Protein AF-A0A943RXA1-F1 (afdb_monomer)

Secondary structure (DSSP, 8-state):
-B-TTT--B--TT-SB-TTT--B-HHHHHHHHHHHHHHHHHHHHHHHHHS-HHHHHHHHHHHHHHHHHHHHHHHHHHHHHHHHHHHHHHHHHHHHHHHHHHHHHHHHHT-HHHHHHHHHT--S--GGGHHHHHHHHHHHHHHHHHHHHHHHHHHHH-TT--HHHHHHHHHHHHHHHHHHHHHHHHHHHSS---S-HHHHHHHHHHHHHHHHHTT--HHHHHHHHTT-S--SS-GGGHHHHHHHHHHH-

Solvent-accessible surface area (backbone atoms only — not comparable to full-atom values): 13562 Å² total; per-residue (Å²): 80,64,38,92,86,79,64,53,75,46,68,72,88,43,69,37,40,89,87,77,63,49,70,29,69,63,51,56,48,48,54,49,49,51,54,53,48,51,52,49,49,50,52,47,46,48,68,72,68,46,55,70,64,57,58,50,49,51,53,51,50,51,53,50,50,51,51,50,53,52,50,48,53,52,50,52,53,49,50,52,52,51,51,54,52,50,52,50,52,52,51,52,51,52,48,53,53,50,52,50,52,43,49,53,22,57,77,68,66,36,58,71,59,31,42,56,53,53,72,70,54,88,69,94,54,80,91,45,48,66,55,51,50,48,39,55,20,47,50,25,40,50,53,13,51,54,26,43,48,53,25,57,55,39,72,73,37,91,83,53,50,71,66,58,38,38,49,25,40,18,43,14,51,42,23,26,51,50,14,37,51,43,20,51,52,56,65,65,44,90,67,89,72,89,46,56,71,58,31,52,52,48,34,53,51,32,53,50,52,40,49,73,52,63,49,48,74,67,56,51,50,58,53,60,72,76,58,88,76,71,73,79,47,78,83,41,40,65,57,23,51,54,20,46,72,72,74,112

Mean predicted aligned error: 14.16 Å

Nearest PDB structures (foldseek):
  4yn0-assembly1_B  TM=4.146E-01  e=7.222E+00  Mus musculus
  3g6b-assembly1_B  TM=1.846E-01  e=8.402E+00  Thermotoga maritima

pLDDT: mean 86.59, std 11.8, range [52.47, 98.44]

Radius of gyration: 42.23 Å; Cα contacts (8 Å, |Δi|>4): 194; chains: 1; bounding box: 67×40×116 Å

Foldseek 3Di:
DADPPPRDDDDLPDQADPPPRHGNPVVVVVVVVVVVVVVVVVVVCCVPVVPVVVVVVVVVVVVVVVVVVVVVVVVVVVVVVVVVVVVVVVVVVVVVVLLVQLVVCLVVVVLVSLLVSVVVDPDDDVSCVLSVLLNQLVVLLVQLVVLVVQLVVLVVDPPRDPVNNLLSLLRSLLSLLSSLCSLVVSCPPPDDPVNNVSSVVSNVSSVVSCVVLVHDPVNSVVVPVVDPHDPSDPVSSVVSVVSVVVVD

Sequence (248 aa):
MQCPYCGYEYDDELTKCPFCATENTREAREQQRETIWSLQEEGKYIRNNLPKQLLKNANRTAAHMGRKILAGILFVLLLFGVIAVSIRTIKDLKRENNIQQLEEYLQAMELDALVSCMDEIEEYDPSYEKYYEVDSSYRYLTYAQESLGWYYESLDDPYSSEDTRTYYLATAIAYCVNAFQEADTALSDQLIQDNEAALEQILMQTQNLLTAISITEEEVQEILDLGEYYYIGEDVVPYAILARERIE

Structure (mmCIF, N/CA/C/O backbone):
data_AF-A0A943RXA1-F1
#
_entry.id   AF-A0A943RXA1-F1
#
loop_
_atom_site.group_PDB
_atom_site.id
_atom_site.type_symbol
_atom_site.label_atom_id
_atom_site.label_alt_id
_atom_site.label_comp_id
_atom_site.label_asym_id
_atom_site.label_entity_id
_atom_site.label_seq_id
_atom_site.pdbx_PDB_ins_code
_atom_site.Cartn_x
_atom_site.Cartn_y
_atom_site.Cartn_z
_atom_site.occupancy
_atom_site.B_iso_or_equiv
_atom_site.auth_seq_id
_atom_site.auth_comp_id
_atom_site.auth_asym_id
_atom_site.auth_atom_id
_atom_site.pdbx_PDB_model_num
ATOM 1 N N . MET A 1 1 ? -2.350 -18.026 89.975 1.00 73.00 1 MET A N 1
ATOM 2 C CA . MET A 1 1 ? -2.506 -18.851 88.756 1.00 73.00 1 MET A CA 1
ATOM 3 C C . MET A 1 1 ? -1.159 -19.344 88.272 1.00 73.00 1 MET A C 1
ATOM 5 O O . MET A 1 1 ? -0.155 -18.673 88.471 1.00 73.00 1 MET A O 1
ATOM 9 N N . GLN A 1 2 ? -1.130 -20.490 87.593 1.00 79.94 2 GLN A N 1
ATOM 10 C CA . GLN A 1 2 ? 0.089 -21.018 86.987 1.00 79.94 2 GLN A CA 1
ATOM 11 C C . GLN A 1 2 ? 0.176 -20.617 85.508 1.00 79.94 2 GLN A C 1
ATOM 13 O O . GLN A 1 2 ? -0.784 -20.793 84.757 1.00 79.94 2 GLN A O 1
ATOM 18 N N . CYS A 1 3 ? 1.314 -20.068 85.077 1.00 78.38 3 CYS A N 1
ATOM 19 C CA . CYS A 1 3 ? 1.536 -19.713 83.679 1.00 78.38 3 CYS A CA 1
ATOM 20 C C . CYS A 1 3 ? 1.498 -20.979 82.807 1.00 78.38 3 CYS A C 1
ATOM 22 O O . CYS A 1 3 ? 2.305 -21.880 83.037 1.00 78.38 3 CYS A O 1
ATOM 24 N N . PRO A 1 4 ? 0.651 -21.050 81.766 1.00 73.81 4 PRO A N 1
ATOM 25 C CA . PRO A 1 4 ? 0.548 -22.245 80.928 1.00 73.81 4 PRO A CA 1
ATOM 26 C C . PRO A 1 4 ? 1.791 -22.490 80.061 1.00 73.81 4 PRO A C 1
ATOM 28 O O . PRO A 1 4 ? 1.956 -23.586 79.539 1.00 73.81 4 PRO A O 1
ATOM 31 N N . TYR A 1 5 ? 2.662 -21.485 79.909 1.00 78.56 5 TYR A N 1
ATOM 32 C CA . TYR A 1 5 ? 3.865 -21.577 79.081 1.00 78.56 5 TYR A CA 1
ATOM 33 C C . TYR A 1 5 ? 5.143 -21.834 79.884 1.00 78.56 5 TYR A C 1
ATOM 35 O O . TYR A 1 5 ? 5.968 -22.632 79.451 1.00 78.56 5 TYR A O 1
ATOM 43 N N . CYS A 1 6 ? 5.327 -21.191 81.044 1.00 82.62 6 CYS A N 1
ATOM 44 C CA . CYS A 1 6 ? 6.539 -21.373 81.858 1.00 82.62 6 CYS A CA 1
ATOM 45 C C . CYS A 1 6 ? 6.313 -22.103 83.188 1.00 82.62 6 CYS A C 1
ATOM 47 O O . CYS A 1 6 ? 7.273 -22.350 83.912 1.00 82.62 6 CYS A O 1
ATOM 49 N N . GLY A 1 7 ? 5.067 -22.419 83.547 1.00 80.50 7 GLY A N 1
ATOM 50 C CA . GLY A 1 7 ? 4.736 -23.125 84.786 1.00 80.50 7 GLY A CA 1
ATOM 51 C C . GLY A 1 7 ? 4.926 -22.312 86.071 1.00 80.50 7 GLY A C 1
ATOM 52 O O . GLY A 1 7 ? 4.691 -22.852 87.148 1.00 80.50 7 GLY A O 1
ATOM 53 N N . TYR A 1 8 ? 5.333 -21.040 85.988 1.00 82.56 8 TYR A N 1
ATOM 54 C CA . TYR A 1 8 ? 5.514 -20.171 87.153 1.00 82.56 8 TYR A CA 1
ATOM 55 C C . TYR A 1 8 ? 4.164 -19.772 87.754 1.00 82.56 8 TYR A C 1
ATOM 57 O O . TYR A 1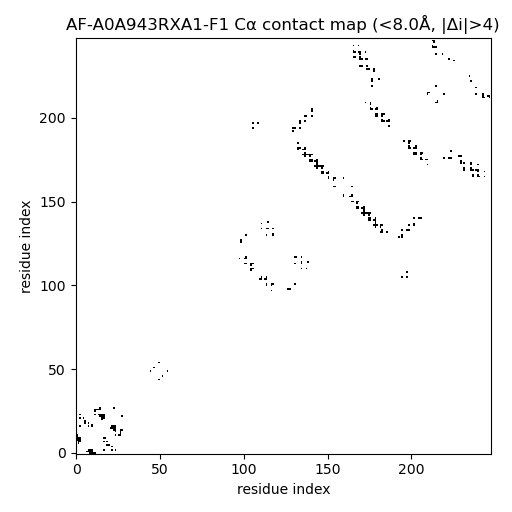 8 ? 3.248 -19.405 87.015 1.00 82.56 8 TYR A O 1
ATOM 65 N N . GLU A 1 9 ? 4.044 -19.823 89.077 1.00 82.06 9 GLU A N 1
ATOM 66 C CA . GLU A 1 9 ? 2.826 -19.456 89.796 1.00 82.06 9 GLU A CA 1
ATOM 67 C C . GLU A 1 9 ? 2.890 -17.983 90.216 1.00 82.06 9 GLU A C 1
ATOM 69 O O . GLU A 1 9 ? 3.842 -17.545 90.859 1.00 82.06 9 GLU A O 1
ATOM 74 N N . TYR A 1 10 ? 1.912 -17.191 89.790 1.00 77.56 10 TYR A N 1
ATOM 75 C CA . TYR A 1 10 ? 1.865 -15.747 90.015 1.00 77.56 10 TYR A CA 1
ATOM 76 C C . TYR A 1 10 ? 0.442 -15.283 90.320 1.00 77.56 10 TYR A C 1
ATOM 78 O O . TYR A 1 10 ? -0.512 -16.021 90.071 1.00 77.56 10 TYR A O 1
ATOM 86 N N . ASP A 1 11 ? 0.312 -14.085 90.891 1.00 75.75 11 ASP A N 1
ATOM 87 C CA . ASP A 1 11 ? -0.987 -13.514 91.251 1.00 75.75 11 ASP A CA 1
ATOM 88 C C . ASP A 1 11 ? -1.881 -13.335 90.016 1.00 75.75 11 ASP A C 1
ATOM 90 O O . ASP A 1 11 ? -1.416 -12.982 88.930 1.00 75.75 11 ASP A O 1
ATOM 94 N N . ASP A 1 12 ? -3.167 -13.598 90.197 1.00 68.88 12 ASP A N 1
ATOM 95 C CA . ASP A 1 12 ? -4.178 -13.541 89.155 1.00 68.88 12 ASP A CA 1
ATOM 96 C C . ASP A 1 12 ? -4.476 -12.102 88.701 1.00 68.88 12 ASP A C 1
ATOM 98 O O . ASP A 1 12 ? -5.003 -11.929 87.604 1.00 68.88 12 ASP A O 1
ATOM 102 N N . GLU A 1 13 ? -4.123 -11.100 89.516 1.00 68.44 13 GLU A N 1
ATOM 103 C CA . GLU A 1 13 ? -4.282 -9.660 89.239 1.00 68.44 13 GLU A CA 1
ATOM 104 C C . GLU A 1 13 ? -3.178 -9.075 88.331 1.00 68.44 13 GLU A C 1
ATOM 106 O O . GLU A 1 13 ? -3.208 -7.897 87.972 1.00 68.44 13 GLU A O 1
ATOM 111 N N . LEU A 1 14 ? -2.156 -9.865 87.981 1.00 70.25 14 LEU A N 1
ATOM 112 C CA . LEU A 1 14 ? -1.075 -9.419 87.104 1.00 70.25 14 LEU A CA 1
ATOM 113 C C . LEU A 1 14 ? -1.409 -9.701 85.633 1.00 70.25 14 LEU A C 1
ATOM 115 O O . LEU A 1 14 ? -1.469 -10.858 85.212 1.00 70.25 14 LEU A O 1
ATOM 119 N N . THR A 1 15 ? -1.467 -8.643 84.820 1.00 69.81 15 THR A N 1
ATOM 120 C CA . THR A 1 15 ? -1.754 -8.704 83.366 1.00 69.81 15 THR A CA 1
ATOM 121 C C . THR A 1 15 ? -0.765 -9.538 82.552 1.00 69.81 15 THR A C 1
ATOM 123 O O . THR A 1 15 ? -1.075 -9.985 81.444 1.00 69.81 15 THR A O 1
ATOM 126 N N . LYS A 1 16 ? 0.439 -9.781 83.077 1.00 77.25 16 LYS A N 1
ATOM 127 C CA . LYS A 1 16 ? 1.471 -10.617 82.452 1.00 77.25 16 LYS A CA 1
ATOM 128 C C . LYS A 1 16 ? 2.195 -11.439 83.506 1.00 77.25 16 LYS A C 1
ATOM 130 O O . LYS A 1 16 ? 2.439 -10.969 84.614 1.00 77.25 16 LYS A O 1
ATOM 135 N N . CYS A 1 17 ? 2.607 -12.647 83.133 1.00 80.12 17 CYS A N 1
ATOM 136 C CA . CYS A 1 17 ? 3.475 -13.463 83.968 1.00 80.12 17 CYS A CA 1
ATOM 137 C C . CYS A 1 17 ? 4.797 -12.711 84.218 1.00 80.12 17 CYS A C 1
ATOM 139 O O . CYS A 1 17 ? 5.497 -12.397 83.255 1.00 80.12 17 CYS A O 1
ATOM 141 N N . PRO A 1 18 ? 5.198 -12.463 85.472 1.00 78.69 18 PRO A N 1
ATOM 142 C CA . PRO A 1 18 ? 6.393 -11.673 85.776 1.00 78.69 18 PRO A CA 1
ATOM 143 C C . PRO A 1 18 ? 7.700 -12.369 85.366 1.00 78.69 18 PRO A C 1
ATOM 145 O O . PRO A 1 18 ? 8.726 -11.713 85.230 1.00 78.69 18 PRO A O 1
ATOM 148 N N . PHE A 1 19 ? 7.667 -13.688 85.151 1.00 79.44 19 PHE A N 1
ATOM 149 C CA . PHE A 1 19 ? 8.853 -14.474 84.816 1.00 79.44 19 PHE A CA 1
ATOM 150 C C . PHE A 1 19 ? 9.113 -14.576 83.307 1.00 79.44 19 PHE A C 1
ATOM 152 O O . PHE A 1 19 ? 10.250 -14.457 82.865 1.00 79.44 19 PHE A O 1
ATOM 159 N N . CYS A 1 20 ? 8.070 -14.792 82.500 1.00 84.25 20 CYS A N 1
ATOM 160 C CA . CYS A 1 20 ? 8.208 -14.973 81.046 1.00 84.25 20 CYS A CA 1
ATOM 161 C C . CYS A 1 20 ? 7.490 -13.899 80.216 1.00 84.25 20 CYS A C 1
ATOM 163 O O . CYS A 1 20 ? 7.400 -14.030 78.998 1.00 84.25 20 CYS A O 1
ATOM 165 N N . ALA A 1 21 ? 6.928 -12.878 80.870 1.00 80.31 21 ALA A N 1
ATOM 166 C CA . ALA A 1 21 ? 6.148 -11.785 80.283 1.00 80.31 21 ALA A CA 1
ATOM 167 C C . ALA A 1 21 ? 4.937 -12.213 79.431 1.00 80.31 21 ALA A C 1
ATOM 169 O O . ALA A 1 21 ? 4.328 -11.375 78.765 1.00 80.31 21 ALA A O 1
ATOM 170 N N . THR A 1 22 ? 4.563 -13.497 79.452 1.00 78.50 22 THR A N 1
ATOM 171 C CA . THR A 1 22 ? 3.425 -14.001 78.679 1.00 78.50 22 THR A CA 1
ATOM 172 C C . THR A 1 22 ? 2.122 -13.482 79.274 1.00 78.50 22 THR A C 1
ATOM 174 O O . THR A 1 22 ? 1.959 -13.452 80.495 1.00 78.50 22 THR A O 1
ATOM 177 N N . GLU A 1 23 ? 1.212 -13.045 78.406 1.00 75.06 23 GLU A N 1
ATOM 178 C CA . GLU A 1 23 ? -0.046 -12.407 78.786 1.00 75.06 23 GLU A CA 1
ATOM 179 C C . GLU A 1 23 ? -0.914 -13.317 79.659 1.00 75.06 23 GLU A C 1
ATOM 181 O O . GLU A 1 23 ? -1.062 -14.521 79.412 1.00 75.06 23 GLU A O 1
ATOM 186 N N . ASN A 1 24 ? -1.501 -12.728 80.698 1.00 73.81 24 ASN A N 1
ATOM 187 C CA . ASN A 1 24 ? -2.471 -13.398 81.539 1.00 73.81 24 ASN A CA 1
ATOM 188 C C . ASN A 1 24 ? -3.781 -13.572 80.759 1.00 73.81 24 ASN A C 1
ATOM 190 O O . ASN A 1 24 ? -4.652 -12.707 80.724 1.00 73.81 24 ASN A O 1
ATOM 194 N N . THR A 1 25 ? -3.920 -14.738 80.131 1.00 66.81 25 THR A N 1
ATOM 195 C CA . THR A 1 25 ? -5.090 -15.086 79.311 1.00 66.81 25 THR A CA 1
ATOM 196 C C . THR A 1 25 ? -6.420 -15.099 80.073 1.00 66.81 25 THR A C 1
ATOM 198 O O . THR A 1 25 ? -7.468 -15.099 79.426 1.00 66.81 25 THR A O 1
ATOM 201 N N . ARG A 1 26 ? -6.421 -15.122 81.416 1.00 67.06 26 ARG A N 1
ATOM 202 C CA . ARG A 1 26 ? -7.654 -15.065 82.212 1.00 67.06 26 ARG A CA 1
ATOM 203 C C . ARG A 1 26 ? -8.135 -13.626 82.371 1.00 67.06 26 ARG A C 1
ATOM 205 O O . ARG A 1 26 ? -9.278 -13.350 82.022 1.00 67.06 26 ARG A O 1
ATOM 212 N N . GLU A 1 27 ? -7.249 -12.723 82.779 1.00 67.06 27 GLU A N 1
ATOM 213 C CA . GLU A 1 27 ? -7.556 -11.294 82.916 1.00 67.06 27 GLU A CA 1
ATOM 214 C C . GLU A 1 27 ? -7.861 -10.649 81.553 1.00 67.06 27 GLU A C 1
ATOM 216 O O . GLU A 1 27 ? -8.849 -9.934 81.406 1.00 67.06 27 GLU A O 1
ATOM 221 N N . ALA A 1 28 ? -7.112 -11.005 80.501 1.00 63.75 28 ALA A N 1
ATOM 222 C CA . ALA A 1 28 ? -7.397 -10.547 79.138 1.00 63.75 28 ALA A CA 1
ATOM 223 C C . ALA A 1 28 ? -8.784 -11.008 78.637 1.00 63.75 28 ALA A C 1
ATOM 225 O O . ALA A 1 28 ? -9.472 -10.279 77.920 1.00 63.75 28 ALA A O 1
ATOM 226 N N . ARG A 1 29 ? -9.240 -12.205 79.040 1.00 68.88 29 ARG A N 1
ATOM 227 C CA . ARG A 1 29 ? -10.598 -12.695 78.737 1.00 68.88 29 ARG A CA 1
ATOM 228 C C . ARG A 1 29 ? -11.671 -11.992 79.559 1.00 68.88 29 ARG A C 1
ATOM 230 O O . ARG A 1 29 ? -12.777 -11.822 79.048 1.00 68.88 29 ARG A O 1
ATOM 237 N N . GLU A 1 30 ? -11.380 -11.609 80.797 1.00 73.19 30 GLU A N 1
ATOM 238 C CA . GLU A 1 30 ? -12.290 -10.808 81.621 1.00 73.19 30 GLU A CA 1
ATOM 239 C C . GLU A 1 30 ? -12.436 -9.397 81.049 1.00 73.19 30 GLU A C 1
ATOM 241 O O . GLU A 1 30 ? -13.561 -8.995 80.768 1.00 73.19 30 GLU A O 1
ATOM 246 N N . GLN A 1 31 ? -11.339 -8.722 80.696 1.00 72.00 31 GLN A N 1
ATOM 247 C CA . GLN A 1 31 ? -11.380 -7.413 80.032 1.00 72.00 31 GLN A CA 1
ATOM 248 C C . GLN A 1 31 ? -12.086 -7.461 78.669 1.00 72.00 31 GLN A C 1
ATOM 250 O O . GLN A 1 31 ? -12.888 -6.580 78.347 1.00 72.00 31 GLN A O 1
ATOM 255 N N . GLN A 1 32 ? -11.861 -8.506 77.864 1.00 72.62 32 GLN A N 1
ATOM 256 C CA . GLN A 1 32 ? -12.620 -8.708 76.624 1.00 72.62 32 GLN A CA 1
ATOM 257 C C . GLN A 1 32 ? -14.109 -8.916 76.896 1.00 72.62 32 GLN A C 1
ATOM 259 O O . GLN A 1 32 ? -14.947 -8.373 76.176 1.00 72.62 32 GLN A O 1
ATOM 264 N N . ARG A 1 33 ? -14.461 -9.691 77.928 1.00 75.25 33 ARG A N 1
ATOM 265 C CA . ARG A 1 33 ? -15.857 -9.945 78.284 1.00 75.25 33 ARG A CA 1
ATOM 266 C C . ARG A 1 33 ? -16.533 -8.675 78.785 1.00 75.25 33 ARG A C 1
ATOM 268 O O . ARG A 1 33 ? -17.647 -8.413 78.352 1.00 75.25 33 ARG A O 1
ATOM 275 N N . GLU A 1 34 ? -15.863 -7.876 79.607 1.00 78.94 34 GLU A N 1
ATOM 276 C CA . GLU A 1 34 ? -16.350 -6.574 80.072 1.00 78.94 34 GLU A CA 1
ATOM 277 C C . GLU A 1 34 ? -16.519 -5.583 78.921 1.00 78.94 34 GLU A C 1
ATOM 279 O O . GLU A 1 34 ? -17.551 -4.924 78.840 1.00 78.94 34 GLU A O 1
ATOM 284 N N . THR A 1 35 ? -15.576 -5.543 77.977 1.00 74.38 35 THR A N 1
ATOM 285 C CA . THR A 1 35 ? -15.668 -4.691 76.779 1.00 74.38 35 THR A CA 1
ATOM 286 C C . THR A 1 35 ? -16.824 -5.118 75.872 1.00 74.38 35 THR A C 1
ATOM 288 O O . THR A 1 35 ? -17.575 -4.291 75.363 1.00 74.38 35 THR A O 1
ATOM 291 N N . ILE A 1 36 ? -17.022 -6.423 75.669 1.00 76.50 36 ILE A N 1
ATOM 292 C CA . ILE A 1 36 ? -18.166 -6.931 74.901 1.00 76.50 36 ILE A CA 1
ATOM 293 C C . ILE A 1 36 ? -19.474 -6.621 75.632 1.00 76.50 36 ILE A C 1
ATOM 295 O O . ILE A 1 36 ? -20.463 -6.267 74.991 1.00 76.50 36 ILE A O 1
ATOM 299 N N . TRP A 1 37 ? -19.492 -6.740 76.959 1.00 79.69 37 TRP A N 1
ATOM 300 C CA . TRP A 1 37 ? -20.675 -6.467 77.762 1.00 79.69 37 TRP A CA 1
ATOM 301 C C . TRP A 1 37 ? -21.026 -4.978 77.752 1.00 79.69 37 TRP A C 1
ATOM 303 O O . TRP A 1 37 ? -22.186 -4.650 77.526 1.00 79.69 37 TRP A O 1
ATOM 313 N N . SER A 1 38 ? -20.045 -4.079 77.872 1.00 76.88 38 SER A N 1
ATOM 314 C CA . SER A 1 38 ? -20.256 -2.630 77.778 1.00 76.88 38 SER A CA 1
ATOM 315 C C . SER A 1 38 ? -20.747 -2.212 76.392 1.00 76.88 38 SER A C 1
ATOM 317 O O . SER A 1 38 ? -21.723 -1.474 76.298 1.00 76.88 38 SER A O 1
ATOM 319 N N . LEU A 1 39 ? -20.186 -2.768 75.314 1.00 75.81 39 LEU A N 1
ATOM 320 C CA . LEU A 1 39 ? -20.664 -2.531 73.946 1.00 75.81 39 LEU A CA 1
ATOM 321 C C . LEU A 1 39 ? -22.079 -3.083 73.715 1.00 75.81 39 LEU A C 1
ATOM 323 O O . LEU A 1 39 ? -22.880 -2.487 72.992 1.00 75.81 39 LEU A O 1
ATOM 327 N N . GLN A 1 40 ? -22.422 -4.221 74.324 1.00 76.88 40 GLN A N 1
ATOM 328 C CA . GLN A 1 40 ? -23.784 -4.758 74.284 1.00 76.88 40 GLN A CA 1
ATOM 329 C C . GLN A 1 40 ? -24.760 -3.899 75.089 1.00 76.88 40 GLN A C 1
ATOM 331 O O . GLN A 1 40 ? -25.903 -3.722 74.658 1.00 76.88 40 GLN A O 1
ATOM 336 N N . GLU A 1 41 ? -24.329 -3.362 76.225 1.00 75.62 41 GLU A N 1
ATOM 337 C CA . GLU A 1 41 ? -25.121 -2.484 77.082 1.00 75.62 41 GLU A CA 1
ATOM 338 C C . GLU A 1 41 ? -25.342 -1.121 76.409 1.00 75.62 41 GLU A C 1
ATOM 340 O O . GLU A 1 41 ? -26.476 -0.653 76.351 1.00 75.62 41 GLU A O 1
ATOM 345 N N . GL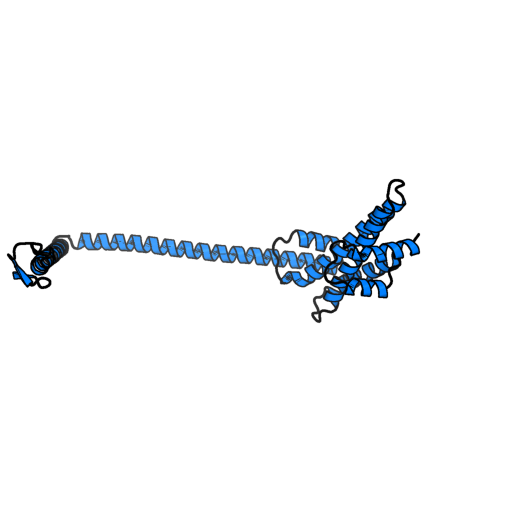U A 1 42 ? -24.317 -0.544 75.772 1.00 71.12 42 GLU A N 1
ATOM 346 C CA . GLU A 1 42 ? -24.432 0.637 74.907 1.00 71.12 42 GLU A CA 1
ATOM 347 C C . GLU A 1 42 ? -25.346 0.363 73.709 1.00 71.12 42 GLU A C 1
ATOM 349 O O . GLU A 1 42 ? -26.250 1.146 73.412 1.00 71.12 42 GLU A O 1
ATOM 354 N N . GLY A 1 43 ? -25.199 -0.793 73.057 1.00 70.19 43 GLY A N 1
ATOM 355 C CA . GLY A 1 43 ? -26.074 -1.220 71.968 1.00 70.19 43 GLY A CA 1
ATOM 356 C C . GLY A 1 43 ? -27.538 -1.370 72.399 1.00 70.19 43 GLY A C 1
ATOM 357 O O . GLY A 1 43 ? -28.447 -1.007 71.645 1.00 70.19 43 GLY A O 1
ATOM 358 N N . LYS A 1 44 ? -27.794 -1.864 73.618 1.00 72.12 44 LYS A N 1
ATOM 359 C CA . LYS A 1 44 ? -29.135 -1.943 74.224 1.00 72.12 44 LYS A CA 1
ATOM 360 C C . LYS A 1 44 ? -29.654 -0.568 74.629 1.00 72.12 44 LYS A C 1
ATOM 362 O O . LYS A 1 44 ? -30.818 -0.280 74.362 1.00 72.12 44 LYS A O 1
ATOM 367 N N . TYR A 1 45 ? -28.818 0.283 75.220 1.00 69.94 45 TYR A N 1
ATOM 368 C CA . TYR A 1 45 ? -29.159 1.654 75.592 1.00 69.94 45 TYR A CA 1
ATOM 369 C C . TYR A 1 45 ? -29.568 2.456 74.357 1.00 69.94 45 TYR A C 1
ATOM 371 O O . TYR A 1 45 ? -30.640 3.051 74.342 1.00 69.94 45 TYR A O 1
ATOM 379 N N . ILE A 1 46 ? -28.791 2.389 73.276 1.00 65.88 46 ILE A N 1
ATOM 380 C CA . ILE A 1 46 ? -29.127 3.017 71.995 1.00 65.88 46 ILE A CA 1
ATOM 381 C C . ILE A 1 46 ? -30.423 2.414 71.436 1.00 65.88 46 ILE A C 1
ATOM 383 O O . ILE A 1 46 ? -31.328 3.143 71.045 1.00 65.88 46 ILE A O 1
ATOM 387 N N . ARG A 1 47 ? -30.588 1.087 71.444 1.00 64.62 47 ARG A N 1
ATOM 388 C CA . ARG A 1 47 ? -31.808 0.437 70.928 1.00 64.62 47 ARG A CA 1
ATOM 389 C C . ARG A 1 47 ? -33.076 0.798 71.718 1.00 64.62 47 ARG A C 1
ATOM 391 O O . ARG A 1 47 ? -34.156 0.834 71.126 1.00 64.62 47 ARG A O 1
ATOM 398 N N . ASN A 1 48 ? -32.948 1.048 73.021 1.00 65.75 48 ASN A N 1
ATOM 399 C CA . ASN A 1 48 ? -34.068 1.294 73.930 1.00 65.75 48 ASN A CA 1
ATOM 400 C C . ASN A 1 48 ? -34.366 2.788 74.146 1.00 65.75 48 ASN A C 1
ATOM 402 O O . ASN A 1 48 ? -35.532 3.134 74.320 1.00 65.75 48 ASN A O 1
ATOM 406 N N . ASN A 1 49 ? -33.352 3.659 74.103 1.00 61.97 49 ASN A N 1
ATOM 407 C CA . ASN A 1 49 ? -33.471 5.088 74.420 1.00 61.97 49 ASN A CA 1
ATOM 408 C C . ASN A 1 49 ? -33.358 6.014 73.205 1.00 61.97 49 ASN A C 1
ATOM 410 O O . ASN A 1 49 ? -33.782 7.166 73.297 1.00 61.97 49 ASN A O 1
ATOM 414 N N . LEU A 1 50 ? -32.853 5.553 72.051 1.00 56.28 50 LEU A N 1
ATOM 415 C CA . LEU A 1 50 ? -33.026 6.321 70.819 1.00 56.28 50 LEU A CA 1
ATOM 416 C C . LEU A 1 50 ? -34.481 6.147 70.352 1.00 56.28 50 LEU A C 1
ATOM 418 O O . LEU A 1 50 ? -34.924 5.012 70.142 1.00 56.28 50 LEU A O 1
ATOM 422 N N . PRO A 1 51 ? -35.246 7.236 70.142 1.00 59.59 51 PRO A N 1
ATOM 423 C CA . PRO A 1 51 ? -36.596 7.132 69.621 1.00 59.59 51 PRO A CA 1
ATOM 424 C C . PRO A 1 51 ? -36.574 6.298 68.340 1.00 59.59 51 PRO A C 1
ATOM 426 O O . PRO A 1 51 ? -35.849 6.619 67.397 1.00 59.59 51 PRO A O 1
ATOM 429 N N . LYS A 1 52 ? -37.398 5.244 68.263 1.00 60.41 52 LYS A N 1
ATOM 430 C CA . LYS A 1 52 ? -37.525 4.401 67.055 1.00 60.41 52 LYS A CA 1
ATOM 431 C C . LYS A 1 52 ? -37.772 5.232 65.786 1.00 60.41 52 LYS A C 1
ATOM 433 O O . LYS A 1 52 ? -37.441 4.787 64.692 1.00 60.41 52 LYS A O 1
ATOM 438 N N . GLN A 1 53 ? -38.331 6.436 65.934 1.00 55.41 53 GLN A N 1
ATOM 439 C CA . GLN A 1 53 ? -38.494 7.435 64.877 1.00 55.41 53 GLN A CA 1
ATOM 440 C C . GLN A 1 53 ? -37.163 8.021 64.373 1.00 55.41 53 GLN A C 1
ATOM 442 O O . GLN A 1 53 ? -37.015 8.156 63.165 1.00 55.41 53 GLN A O 1
ATOM 447 N N . LEU A 1 54 ? -36.178 8.302 65.235 1.00 55.69 54 LEU A N 1
ATOM 448 C CA . LEU A 1 54 ? -34.846 8.770 64.823 1.00 55.69 54 LEU A CA 1
ATOM 449 C C . LEU A 1 54 ? -34.054 7.671 64.105 1.00 55.69 54 LEU A C 1
ATOM 451 O O . LEU A 1 54 ? -33.480 7.941 63.057 1.00 55.69 54 LEU A O 1
ATOM 455 N N . LEU A 1 55 ? -34.107 6.423 64.586 1.00 58.03 55 LEU A N 1
ATOM 456 C CA . LEU A 1 55 ? -33.515 5.269 63.889 1.00 58.03 55 LEU A CA 1
ATOM 457 C C . LEU A 1 55 ? -34.203 4.994 62.541 1.00 58.03 55 LEU A C 1
ATOM 459 O O . LEU A 1 55 ? -33.528 4.763 61.539 1.00 58.03 55 LEU A O 1
ATOM 463 N N . LYS A 1 56 ? -35.543 5.069 62.480 1.00 59.59 56 LYS A N 1
ATOM 464 C CA . LYS A 1 56 ? -36.290 4.970 61.213 1.00 59.59 56 LYS A CA 1
ATOM 465 C C . LYS A 1 56 ? -35.923 6.097 60.257 1.00 59.59 56 LYS A C 1
ATOM 467 O O . LYS A 1 56 ? -35.719 5.818 59.083 1.00 59.59 56 LYS A O 1
ATOM 472 N N . ASN A 1 57 ? -35.841 7.336 60.732 1.00 58.97 57 ASN A N 1
ATOM 473 C CA . ASN A 1 57 ? -35.523 8.489 59.896 1.00 58.97 57 ASN A CA 1
ATOM 474 C C . ASN A 1 57 ? -34.073 8.426 59.403 1.00 58.97 57 ASN A C 1
ATOM 476 O O . ASN A 1 57 ? -33.855 8.604 58.213 1.00 58.97 57 ASN A O 1
ATOM 480 N N . ALA A 1 58 ? -33.107 8.069 60.254 1.00 60.28 58 ALA A N 1
ATOM 481 C CA . ALA A 1 58 ? -31.709 7.878 59.868 1.00 60.28 58 ALA A CA 1
ATOM 482 C C . ALA A 1 58 ? -31.540 6.749 58.835 1.00 60.28 58 ALA A C 1
ATOM 484 O O . ALA A 1 58 ? -30.933 6.972 57.789 1.00 60.28 58 ALA A O 1
ATOM 485 N N . ASN A 1 59 ? -32.163 5.582 59.049 1.00 66.00 59 ASN A N 1
ATOM 486 C CA . ASN A 1 59 ? -32.145 4.484 58.072 1.00 66.00 59 ASN A CA 1
ATOM 487 C C . ASN A 1 59 ? -32.849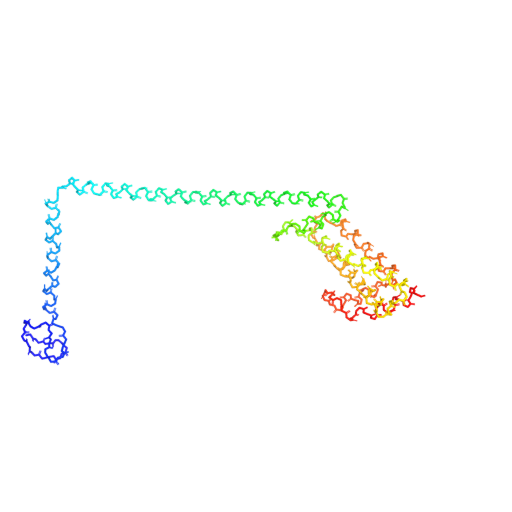 4.856 56.763 1.00 66.00 59 ASN A C 1
ATOM 489 O O . ASN A 1 59 ? -32.408 4.455 55.689 1.00 66.00 59 ASN A O 1
ATOM 493 N N . ARG A 1 60 ? -33.932 5.638 56.822 1.00 70.62 60 ARG A N 1
ATOM 494 C CA . ARG A 1 60 ? -34.660 6.090 55.630 1.00 70.62 60 ARG A CA 1
ATOM 495 C C . ARG A 1 60 ? -33.848 7.112 54.837 1.00 70.62 60 ARG A C 1
ATOM 497 O O . ARG A 1 60 ? -33.850 7.041 53.612 1.00 70.62 60 ARG A O 1
ATOM 504 N N . THR A 1 61 ? -33.119 7.999 55.512 1.00 72.31 61 THR A N 1
ATOM 505 C CA . THR A 1 61 ? -32.197 8.961 54.894 1.00 72.31 61 THR A CA 1
ATOM 506 C C . THR A 1 61 ? -30.982 8.257 54.291 1.00 72.31 61 THR A C 1
ATOM 508 O O . THR A 1 61 ? -30.662 8.510 53.131 1.00 72.31 61 THR A O 1
ATOM 511 N N . ALA A 1 62 ? -30.371 7.307 55.006 1.00 75.31 62 ALA A N 1
ATOM 512 C CA . ALA A 1 62 ? -29.272 6.485 54.496 1.00 75.31 62 ALA A CA 1
ATOM 513 C C . ALA A 1 62 ? -29.704 5.646 53.281 1.00 75.31 62 ALA A C 1
ATOM 515 O O . ALA A 1 62 ? -29.038 5.660 52.249 1.00 75.31 62 ALA A O 1
ATOM 516 N N . ALA A 1 63 ? -30.876 5.005 53.334 1.00 77.38 63 ALA A N 1
ATOM 517 C CA . ALA A 1 63 ? -31.447 4.287 52.194 1.00 77.38 63 ALA A CA 1
ATOM 518 C C . ALA A 1 63 ? -31.802 5.221 51.022 1.00 77.38 63 ALA A C 1
ATOM 520 O O . ALA A 1 63 ? -31.759 4.822 49.859 1.00 77.38 63 ALA A O 1
ATOM 521 N N . HIS A 1 64 ? -32.167 6.478 51.289 1.00 80.50 64 HIS A N 1
ATOM 522 C CA . HIS A 1 64 ? -32.411 7.468 50.242 1.00 80.50 64 HIS A CA 1
ATOM 523 C C . HIS A 1 64 ? -31.110 7.944 49.581 1.00 80.50 64 HIS A C 1
ATOM 525 O O . HIS A 1 64 ? -31.094 8.114 48.361 1.00 80.50 64 HIS A O 1
ATOM 531 N N . MET A 1 65 ? -30.032 8.132 50.347 1.00 83.12 65 MET A N 1
ATOM 532 C CA . MET A 1 65 ? -28.701 8.415 49.801 1.00 83.12 65 MET A CA 1
ATOM 533 C C . MET A 1 65 ? -28.168 7.224 49.006 1.00 83.12 65 MET A C 1
ATOM 535 O O . MET A 1 65 ? -27.748 7.410 47.871 1.00 83.12 65 MET A O 1
ATOM 539 N N . GLY A 1 66 ? -28.282 6.003 49.537 1.00 84.06 66 GLY A N 1
ATOM 540 C CA . GLY A 1 66 ? -27.878 4.780 48.840 1.00 84.06 66 GLY A CA 1
ATOM 541 C C . GLY A 1 66 ? -28.589 4.609 47.496 1.00 84.06 66 GLY A C 1
ATOM 542 O O . GLY A 1 66 ? -27.942 4.340 46.490 1.00 84.06 66 GLY A O 1
ATOM 543 N N . ARG A 1 67 ? -29.903 4.876 47.434 1.00 87.75 67 ARG A N 1
ATOM 544 C CA . ARG A 1 67 ? -30.655 4.886 46.165 1.00 87.75 67 ARG A CA 1
ATOM 545 C C . ARG A 1 67 ? -30.166 5.951 45.184 1.00 87.75 67 ARG A C 1
ATOM 547 O O . ARG A 1 67 ? -30.107 5.669 43.996 1.00 87.75 67 ARG A O 1
ATOM 554 N N . LYS A 1 68 ? -29.814 7.153 45.657 1.00 88.38 68 LYS A N 1
ATOM 555 C CA . LYS A 1 68 ? -29.264 8.219 44.801 1.00 88.38 68 LYS A CA 1
ATOM 556 C C . LYS A 1 68 ? -27.886 7.853 44.252 1.00 88.38 68 LYS A C 1
ATOM 558 O O . LYS A 1 68 ? -27.645 8.073 43.073 1.00 88.38 68 LYS A O 1
ATOM 563 N N . ILE A 1 69 ? -27.018 7.270 45.081 1.00 90.62 69 ILE A N 1
ATOM 564 C CA . ILE A 1 69 ? -25.691 6.798 44.663 1.00 90.62 69 ILE A CA 1
ATOM 565 C C . ILE A 1 69 ? -25.838 5.684 43.625 1.00 90.62 69 ILE A C 1
ATOM 567 O O . ILE A 1 69 ? -25.246 5.773 42.557 1.00 90.62 69 ILE A O 1
ATOM 571 N N . LEU A 1 70 ? -26.683 4.683 43.890 1.00 90.69 70 LEU A N 1
ATOM 572 C CA . LEU A 1 70 ? -26.932 3.590 42.950 1.00 90.69 70 LEU A CA 1
ATOM 573 C C . LEU A 1 70 ? -27.522 4.097 41.626 1.00 90.69 70 LEU A C 1
ATOM 575 O O . LEU A 1 70 ? -27.064 3.696 40.563 1.00 90.69 70 LEU A O 1
ATOM 579 N N . ALA A 1 71 ? -28.499 5.007 41.683 1.00 91.94 71 ALA A N 1
ATOM 580 C CA . ALA A 1 71 ? -29.065 5.631 40.490 1.00 91.94 71 ALA A CA 1
ATOM 581 C C . ALA A 1 71 ? -28.014 6.437 39.711 1.00 91.94 71 ALA A C 1
ATOM 583 O O . ALA A 1 71 ? -27.995 6.375 38.488 1.00 91.94 71 ALA A O 1
ATOM 584 N N . GLY A 1 72 ? -27.118 7.144 40.406 1.00 93.69 72 GLY A N 1
ATOM 585 C CA . GLY A 1 72 ? -25.993 7.850 39.793 1.00 93.69 72 GLY A CA 1
ATOM 586 C C . GLY A 1 72 ? -25.019 6.902 39.094 1.00 93.69 72 GLY A C 1
ATOM 587 O O . GLY A 1 72 ? -24.658 7.146 37.949 1.00 93.69 72 GLY A O 1
ATOM 588 N N . ILE A 1 73 ? -24.651 5.789 39.736 1.00 92.62 73 ILE A N 1
ATOM 589 C CA . ILE A 1 73 ? -23.789 4.758 39.135 1.00 92.62 73 ILE A CA 1
ATOM 590 C C . ILE A 1 73 ? -24.454 4.160 37.891 1.00 92.62 73 ILE A C 1
ATOM 592 O O . ILE A 1 73 ? -23.824 4.084 36.841 1.00 92.62 73 ILE A O 1
ATOM 596 N N . LEU A 1 74 ? -25.733 3.783 37.981 1.00 92.94 74 LEU A N 1
ATOM 597 C CA . LEU A 1 74 ? -26.486 3.254 36.841 1.00 92.94 74 LEU A CA 1
ATOM 598 C C . LEU A 1 74 ? -26.563 4.265 35.696 1.00 92.94 74 LEU A C 1
ATOM 600 O O . LEU A 1 74 ? -26.383 3.888 34.545 1.00 92.94 74 LEU A O 1
ATOM 604 N N . PHE A 1 75 ? -26.789 5.542 36.006 1.00 94.00 75 PHE A N 1
ATOM 605 C CA . PHE A 1 75 ? -26.823 6.606 35.009 1.00 94.00 75 PHE A CA 1
ATOM 606 C C . PHE A 1 75 ? -25.474 6.770 34.300 1.00 94.00 75 PHE A C 1
ATOM 608 O O . PHE A 1 75 ? -25.435 6.847 33.076 1.00 94.00 75 PHE A O 1
ATOM 615 N N . VAL A 1 76 ? -24.367 6.755 35.047 1.00 93.31 76 VAL A N 1
ATOM 616 C CA . VAL A 1 76 ? -23.014 6.824 34.478 1.00 93.31 76 VAL A CA 1
ATOM 617 C C . VAL A 1 76 ? -22.724 5.609 33.593 1.00 93.31 76 VAL A C 1
ATOM 619 O O . VAL A 1 76 ? -22.246 5.784 32.477 1.00 93.31 76 VAL A O 1
ATOM 622 N N . LEU A 1 77 ? -23.066 4.393 34.032 1.00 92.88 77 LEU A N 1
ATOM 623 C CA . LEU A 1 77 ? -22.918 3.182 33.212 1.00 92.88 77 LEU A CA 1
ATOM 624 C C . LEU A 1 77 ? -23.733 3.261 31.914 1.00 92.88 77 LEU A C 1
ATOM 626 O O . LEU A 1 77 ? -23.250 2.860 30.857 1.00 92.88 77 LEU A O 1
ATOM 630 N N . LEU A 1 78 ? -24.945 3.816 31.979 1.00 93.88 78 LEU A N 1
ATOM 631 C CA . LEU A 1 78 ? -25.803 4.019 30.813 1.00 93.88 78 LEU A CA 1
ATOM 632 C C . LEU A 1 78 ? -25.180 5.036 29.843 1.00 93.88 78 LEU A C 1
ATOM 634 O O . LEU A 1 78 ? -25.122 4.771 28.645 1.00 93.88 78 LEU A O 1
ATOM 638 N N . LEU A 1 79 ? -24.638 6.148 30.354 1.00 92.44 79 LEU A N 1
ATOM 639 C CA . LEU A 1 79 ? -23.903 7.125 29.543 1.00 92.44 79 LEU A CA 1
ATOM 640 C C . LEU A 1 79 ? -22.682 6.504 28.860 1.00 92.44 79 LEU A C 1
ATOM 642 O O . LEU A 1 79 ? -22.501 6.709 27.663 1.00 92.44 79 LEU A O 1
ATOM 646 N N . PHE A 1 80 ? -21.880 5.716 29.581 1.00 90.69 80 PHE A N 1
ATOM 647 C CA . PHE A 1 80 ? -20.748 4.999 28.986 1.00 90.69 80 PHE A CA 1
ATOM 648 C C . PHE A 1 80 ? -21.195 4.051 27.870 1.00 90.69 80 PHE A C 1
ATOM 650 O O . PHE A 1 80 ? -20.570 4.030 26.813 1.00 90.69 80 PHE A O 1
ATOM 657 N N . GLY A 1 81 ? -22.294 3.317 28.069 1.00 87.94 81 GLY A N 1
ATOM 658 C CA . GLY A 1 81 ? -22.867 2.451 27.038 1.00 87.94 81 GLY A CA 1
ATOM 659 C C . GLY A 1 81 ? -23.277 3.222 25.782 1.00 87.94 81 GLY A C 1
ATOM 660 O O . GLY A 1 81 ? -22.916 2.826 24.677 1.00 87.94 81 GLY A O 1
ATOM 661 N N . VAL A 1 82 ? -23.971 4.354 25.942 1.00 91.06 82 VAL A N 1
ATOM 662 C CA . VAL A 1 82 ? -24.374 5.213 24.815 1.00 91.06 82 VAL A CA 1
ATOM 663 C C . VAL A 1 82 ? -23.153 5.768 24.083 1.00 91.06 82 VAL A C 1
ATOM 665 O O . VAL A 1 82 ? -23.095 5.685 22.863 1.00 91.06 82 VAL A O 1
ATOM 668 N N . ILE A 1 83 ? -22.157 6.284 24.808 1.00 91.56 83 ILE A N 1
ATOM 669 C CA . ILE A 1 83 ? -20.930 6.828 24.208 1.00 91.56 83 ILE A CA 1
ATOM 670 C C . ILE A 1 83 ? -20.184 5.742 23.425 1.00 91.56 83 ILE A C 1
ATOM 672 O O . ILE A 1 83 ? -19.790 5.982 22.288 1.00 91.56 83 ILE A O 1
ATOM 676 N N . ALA A 1 84 ? -20.029 4.544 23.993 1.00 88.56 84 ALA A N 1
ATOM 677 C CA . ALA A 1 84 ? -19.348 3.437 23.327 1.00 88.56 84 ALA A CA 1
ATOM 678 C C . ALA A 1 84 ? -20.051 3.020 22.023 1.00 88.56 84 ALA A C 1
ATOM 680 O O . ALA A 1 84 ? -19.392 2.831 21.001 1.00 88.56 84 ALA A O 1
ATOM 681 N N . VAL A 1 85 ? -21.386 2.926 22.036 1.00 90.19 85 VAL A N 1
ATOM 682 C CA . VAL A 1 85 ? -22.181 2.620 20.834 1.00 90.19 85 VAL A CA 1
ATOM 683 C C . VAL A 1 85 ? -22.059 3.733 19.793 1.00 90.19 85 VAL A C 1
ATOM 685 O O . VAL A 1 85 ? -21.865 3.441 18.614 1.00 90.19 85 VAL A O 1
ATOM 688 N N . SER A 1 86 ? -22.113 4.999 20.210 1.00 89.50 86 SER A N 1
ATOM 689 C CA . SER A 1 86 ? -21.959 6.140 19.304 1.00 89.50 86 SER A CA 1
ATOM 690 C C . SER A 1 86 ? -20.580 6.172 18.648 1.00 89.50 86 SER A C 1
ATOM 692 O O . SER A 1 86 ? -20.498 6.352 17.439 1.00 89.50 86 SER A O 1
ATOM 694 N N . ILE A 1 87 ? -19.502 5.947 19.410 1.00 88.88 87 ILE A N 1
ATOM 695 C CA . ILE A 1 87 ? -18.136 5.881 18.865 1.00 88.88 87 ILE A CA 1
ATOM 696 C C . ILE A 1 87 ? -18.034 4.764 17.828 1.00 88.88 87 ILE A C 1
ATOM 698 O O . ILE A 1 87 ? -17.514 4.993 16.740 1.00 88.88 87 ILE A O 1
ATOM 702 N N . ARG A 1 88 ? -18.563 3.576 18.143 1.00 87.75 88 ARG A N 1
ATOM 703 C CA . ARG A 1 88 ? -18.566 2.446 17.211 1.00 87.75 88 ARG A CA 1
ATOM 704 C C . ARG A 1 88 ? -19.318 2.779 15.924 1.00 87.75 88 ARG A C 1
ATOM 706 O O . ARG A 1 88 ? -18.779 2.577 14.851 1.00 87.75 88 ARG A O 1
ATOM 713 N N . THR A 1 89 ? -20.504 3.372 16.045 1.00 90.81 89 THR A N 1
ATOM 714 C CA . THR A 1 89 ? -21.324 3.773 14.891 1.00 90.81 89 THR A CA 1
ATOM 715 C C . THR A 1 89 ? -20.603 4.800 14.018 1.00 90.81 89 THR A C 1
ATOM 717 O O . THR A 1 89 ? -20.624 4.691 12.801 1.00 90.81 89 THR A O 1
ATOM 720 N N . ILE A 1 90 ? -19.933 5.787 14.623 1.00 89.38 90 ILE A N 1
ATOM 721 C CA . ILE A 1 90 ? -19.152 6.788 13.881 1.00 89.38 90 ILE A CA 1
ATOM 722 C C . ILE A 1 90 ? -17.971 6.133 13.158 1.00 89.38 90 ILE A C 1
ATOM 724 O O . ILE A 1 90 ? -17.720 6.463 12.003 1.00 89.38 90 ILE A O 1
ATOM 728 N N . LYS A 1 91 ? -17.259 5.207 13.814 1.00 88.38 91 LYS A N 1
ATOM 729 C CA . LYS A 1 91 ? -16.163 4.457 13.186 1.00 88.38 91 LYS A CA 1
ATOM 730 C C . LYS A 1 91 ? -16.658 3.604 12.018 1.00 88.38 91 LYS A C 1
ATOM 732 O O . LYS A 1 91 ? -16.064 3.665 10.949 1.00 88.38 91 LYS A O 1
ATOM 737 N N . ASP A 1 92 ? -17.757 2.877 12.208 1.00 89.31 92 ASP A N 1
ATOM 738 C CA . ASP A 1 92 ? -18.364 2.050 11.164 1.00 89.31 92 ASP A CA 1
ATOM 739 C C . ASP A 1 92 ? -18.805 2.912 9.966 1.00 89.31 92 ASP A C 1
ATOM 741 O O . ASP A 1 92 ? -18.469 2.581 8.835 1.00 89.31 92 ASP A O 1
ATOM 745 N N . LEU A 1 93 ? -19.441 4.068 10.203 1.00 91.19 93 LEU A N 1
ATOM 746 C CA . LEU A 1 93 ? -19.826 5.011 9.141 1.00 91.19 93 LEU A CA 1
ATOM 747 C C . LEU A 1 93 ? -18.621 5.611 8.407 1.00 91.19 93 LEU A C 1
ATOM 749 O O . LEU A 1 93 ? -18.656 5.748 7.187 1.00 91.19 93 LEU A O 1
ATOM 753 N N . LYS A 1 94 ? -17.557 5.985 9.133 1.00 92.12 94 LYS A N 1
ATOM 754 C CA . LYS A 1 94 ? -16.322 6.485 8.510 1.00 92.12 94 LYS A CA 1
ATOM 755 C C . LYS A 1 94 ? -15.717 5.407 7.611 1.00 92.12 94 LYS A C 1
ATOM 757 O O . LYS A 1 94 ? -15.363 5.708 6.479 1.00 92.12 94 LYS A O 1
ATOM 762 N N . ARG A 1 95 ? -15.658 4.161 8.089 1.00 93.19 95 ARG A N 1
ATOM 763 C CA . ARG A 1 95 ? -15.164 3.025 7.306 1.00 93.19 95 ARG A CA 1
ATOM 764 C C . ARG A 1 95 ? -16.009 2.774 6.062 1.00 93.19 95 ARG A C 1
ATOM 766 O O . ARG A 1 95 ? -15.451 2.656 4.984 1.00 93.19 95 ARG A O 1
ATOM 773 N N . GLU A 1 96 ? -17.333 2.730 6.189 1.00 93.88 96 GLU A N 1
ATOM 774 C CA . GLU A 1 96 ? -18.234 2.548 5.042 1.00 93.88 96 GLU A CA 1
ATOM 775 C C . GLU A 1 96 ? -18.045 3.646 3.989 1.00 93.88 96 GLU A C 1
ATOM 777 O O . GLU A 1 96 ? -17.953 3.346 2.802 1.00 93.88 96 GLU A O 1
ATOM 782 N N . ASN A 1 97 ? -17.917 4.906 4.418 1.00 94.06 97 ASN A N 1
ATOM 783 C CA . ASN A 1 97 ? -17.647 6.018 3.511 1.00 94.06 97 ASN A CA 1
ATOM 784 C C . ASN A 1 97 ? -16.272 5.901 2.832 1.00 94.06 97 ASN A C 1
ATOM 786 O O . ASN A 1 97 ? -16.163 6.172 1.641 1.00 94.06 97 ASN A O 1
ATOM 790 N N . ASN A 1 98 ? -15.237 5.486 3.565 1.00 95.56 98 ASN A N 1
ATOM 791 C CA . ASN A 1 98 ? -13.907 5.265 2.996 1.00 95.56 98 ASN A CA 1
ATOM 792 C C . ASN A 1 98 ? -13.927 4.144 1.950 1.00 95.56 98 ASN A C 1
ATOM 794 O O . ASN A 1 98 ? -13.440 4.344 0.846 1.00 95.56 98 ASN A O 1
ATOM 798 N N . ILE A 1 99 ? -14.541 2.997 2.266 1.00 96.25 99 ILE A N 1
ATOM 799 C CA . ILE A 1 99 ? -14.691 1.878 1.321 1.00 96.25 99 ILE A CA 1
ATOM 800 C C . ILE A 1 99 ? -15.432 2.341 0.070 1.00 96.25 99 ILE A C 1
ATOM 802 O O . ILE A 1 99 ? -15.006 2.031 -1.035 1.00 96.25 99 ILE A O 1
ATOM 806 N N . GLN A 1 100 ? -16.516 3.105 0.227 1.00 96.69 100 GLN A N 1
ATOM 807 C CA . GLN A 1 100 ? -17.257 3.618 -0.919 1.00 96.69 100 GLN A CA 1
ATOM 808 C C . GLN A 1 100 ? -16.371 4.487 -1.825 1.00 96.69 100 GLN A C 1
ATOM 810 O O . GLN A 1 100 ? -16.389 4.299 -3.036 1.00 96.69 100 GLN A O 1
ATOM 815 N N . GLN A 1 101 ? -15.588 5.407 -1.257 1.00 97.31 101 GLN A N 1
ATOM 816 C CA . GLN A 1 101 ? -14.683 6.254 -2.041 1.00 97.31 101 GLN A CA 1
ATOM 817 C C . GLN A 1 101 ? -13.586 5.439 -2.732 1.00 97.31 101 GLN A C 1
ATOM 819 O O . GLN A 1 101 ? -13.344 5.626 -3.920 1.00 97.31 101 GLN A O 1
ATOM 824 N N . LEU A 1 102 ? -12.958 4.506 -2.014 1.00 97.94 102 LEU A N 1
ATOM 825 C CA . LEU A 1 102 ? -11.931 3.624 -2.571 1.00 97.94 102 LEU A CA 1
ATOM 826 C C . LEU A 1 102 ? -12.479 2.761 -3.712 1.00 97.94 102 LEU A C 1
ATOM 828 O O . LEU A 1 102 ? -11.811 2.586 -4.725 1.00 97.94 102 LEU A O 1
ATOM 832 N N . GLU A 1 103 ? -13.707 2.266 -3.577 1.00 97.88 103 GLU A N 1
ATOM 833 C CA . GLU A 1 103 ? -14.389 1.506 -4.621 1.00 97.88 103 GLU A CA 1
ATOM 834 C C . GLU A 1 103 ? -14.697 2.369 -5.852 1.00 97.88 103 GLU A C 1
ATOM 836 O O . GLU A 1 103 ? -14.486 1.925 -6.978 1.00 97.88 103 GLU A O 1
ATOM 841 N N . GLU A 1 104 ? -15.151 3.610 -5.655 1.00 97.88 104 GLU A N 1
ATOM 842 C CA . GLU A 1 104 ? -15.378 4.565 -6.745 1.00 97.88 104 GLU A CA 1
ATOM 843 C C . GLU A 1 104 ? -14.075 4.854 -7.511 1.00 97.88 104 GLU A C 1
ATOM 845 O O . GLU A 1 104 ? -14.070 4.788 -8.742 1.00 97.88 104 GLU A O 1
ATOM 850 N N . TYR A 1 105 ? -12.959 5.087 -6.808 1.00 98.44 105 TYR A N 1
ATOM 851 C CA . TYR A 1 105 ? -11.652 5.296 -7.440 1.00 98.44 105 TYR A CA 1
ATOM 852 C C . TYR A 1 105 ? -11.130 4.044 -8.146 1.00 98.44 105 TYR A C 1
ATOM 854 O O . TYR A 1 105 ? -10.632 4.144 -9.268 1.00 98.44 105 TYR A O 1
ATOM 862 N N . LEU A 1 106 ? -11.280 2.865 -7.537 1.00 97.81 106 LEU A N 1
ATOM 863 C CA . LEU A 1 106 ? -10.860 1.597 -8.132 1.00 97.81 106 LEU A CA 1
ATOM 864 C C . LEU A 1 106 ? -11.629 1.311 -9.430 1.00 97.81 106 LEU A C 1
ATOM 866 O O . LEU A 1 106 ? -11.023 1.025 -10.458 1.00 97.81 106 LEU A O 1
ATOM 870 N N . GLN A 1 107 ? -12.956 1.464 -9.419 1.00 96.75 107 GLN A N 1
ATOM 871 C CA . GLN A 1 107 ? -13.799 1.254 -10.602 1.00 96.75 107 GLN A CA 1
ATOM 872 C C . GLN A 1 107 ? -13.536 2.281 -11.708 1.00 96.75 107 GLN A C 1
ATOM 874 O O . GLN A 1 107 ? -13.649 1.959 -12.893 1.00 96.75 107 GLN A O 1
ATOM 879 N N . ALA A 1 108 ? -13.189 3.515 -11.336 1.00 97.50 108 ALA A N 1
ATOM 880 C CA . ALA A 1 108 ? -12.791 4.559 -12.274 1.00 97.50 108 ALA A CA 1
ATOM 881 C C . ALA A 1 108 ? -11.331 4.427 -12.752 1.00 97.50 108 ALA A C 1
ATOM 883 O O . ALA A 1 108 ? -10.934 5.157 -13.660 1.00 97.50 108 ALA A O 1
ATOM 884 N N . MET A 1 109 ? -10.551 3.496 -12.183 1.00 97.12 109 MET A N 1
ATOM 885 C CA . MET A 1 109 ? -9.104 3.349 -12.393 1.00 97.12 109 MET A CA 1
ATOM 886 C C . MET A 1 109 ? -8.321 4.636 -12.065 1.00 97.12 109 MET A C 1
ATOM 888 O O . MET A 1 109 ? -7.288 4.932 -12.665 1.00 97.12 109 MET A O 1
ATOM 892 N N . GLU A 1 110 ? -8.807 5.414 -11.094 1.00 98.12 110 GLU A N 1
ATOM 893 C CA . GLU A 1 110 ? -8.166 6.628 -10.578 1.00 98.12 110 GLU A CA 1
ATOM 894 C C . GLU A 1 110 ? -7.188 6.272 -9.444 1.00 98.12 110 GLU A C 1
ATOM 896 O O . GLU A 1 110 ? -7.403 6.593 -8.274 1.00 98.12 110 GLU A O 1
ATOM 901 N N . LEU A 1 111 ? -6.103 5.570 -9.787 1.00 97.75 111 LEU A N 1
ATOM 902 C CA . LEU A 1 111 ? -5.181 4.981 -8.805 1.00 97.75 111 LEU A CA 1
ATOM 903 C C . LEU A 1 111 ? -4.456 6.026 -7.939 1.00 97.75 111 LEU A C 1
ATOM 905 O O . LEU A 1 111 ? -4.297 5.810 -6.742 1.00 97.75 111 LEU A O 1
ATOM 909 N N . ASP A 1 112 ? -4.105 7.195 -8.485 1.00 97.81 112 ASP A N 1
ATOM 910 C CA . ASP A 1 112 ? -3.522 8.294 -7.694 1.00 97.81 112 ASP A CA 1
ATOM 911 C C . ASP A 1 112 ? -4.475 8.786 -6.590 1.00 97.81 112 ASP A C 1
ATOM 913 O O . ASP A 1 112 ? -4.053 9.099 -5.472 1.00 97.81 112 ASP A O 1
ATOM 917 N N . ALA A 1 113 ? -5.775 8.853 -6.897 1.00 98.25 113 ALA A N 1
ATOM 918 C CA . ALA A 1 113 ? -6.801 9.263 -5.945 1.00 98.25 113 ALA A CA 1
ATOM 919 C C . ALA A 1 113 ? -7.055 8.171 -4.897 1.00 98.25 113 ALA A C 1
ATOM 921 O O . ALA A 1 113 ? -7.218 8.489 -3.718 1.00 98.25 113 ALA A O 1
ATOM 922 N N . LEU A 1 114 ? -7.009 6.896 -5.303 1.00 98.19 114 LEU A N 1
ATOM 923 C CA . LEU A 1 114 ? -7.066 5.748 -4.397 1.00 98.19 114 LEU A CA 1
ATOM 924 C C . LEU A 1 114 ? -5.918 5.794 -3.383 1.00 98.19 114 LEU A C 1
ATOM 926 O O . LEU A 1 114 ? -6.175 5.772 -2.183 1.00 98.19 114 LEU A O 1
ATOM 930 N N . VAL A 1 115 ? -4.675 5.930 -3.849 1.00 97.25 115 VAL A N 1
ATOM 931 C CA . VAL A 1 115 ? -3.480 6.027 -2.993 1.00 97.25 115 VAL A CA 1
ATOM 932 C C . VAL A 1 115 ? -3.568 7.222 -2.044 1.00 97.25 115 VAL A C 1
ATOM 934 O O . VAL A 1 115 ? -3.346 7.082 -0.842 1.00 97.25 115 VAL A O 1
ATOM 937 N N . SER A 1 116 ? -3.984 8.384 -2.554 1.00 97.44 116 SER A N 1
ATOM 938 C CA . SER A 1 116 ? -4.185 9.580 -1.726 1.00 97.44 116 SER A CA 1
ATOM 939 C C . SER A 1 116 ? -5.255 9.365 -0.649 1.00 97.44 116 SER A C 1
ATOM 941 O O . SER A 1 116 ? -5.101 9.822 0.479 1.00 97.44 116 SER A O 1
ATOM 943 N N . CYS A 1 117 ? -6.337 8.650 -0.972 1.00 96.38 117 CYS A N 1
ATOM 944 C CA . CYS A 1 117 ? -7.375 8.294 -0.008 1.00 96.38 117 CYS A CA 1
ATOM 945 C C . CYS A 1 117 ? -6.839 7.328 1.058 1.00 96.38 117 CYS A C 1
ATOM 947 O O . CYS A 1 117 ? -7.114 7.521 2.241 1.00 96.38 117 CYS A O 1
ATOM 949 N N . MET A 1 118 ? -6.033 6.337 0.664 1.00 96.75 118 MET A N 1
ATOM 950 C CA . MET A 1 118 ? -5.388 5.394 1.584 1.00 96.75 118 MET A CA 1
ATOM 951 C C . MET A 1 118 ? -4.444 6.098 2.573 1.00 96.75 118 MET A C 1
ATOM 953 O O . MET A 1 118 ? -4.450 5.748 3.752 1.00 96.75 118 MET A O 1
ATOM 957 N N . ASP A 1 119 ? -3.718 7.140 2.148 1.00 95.44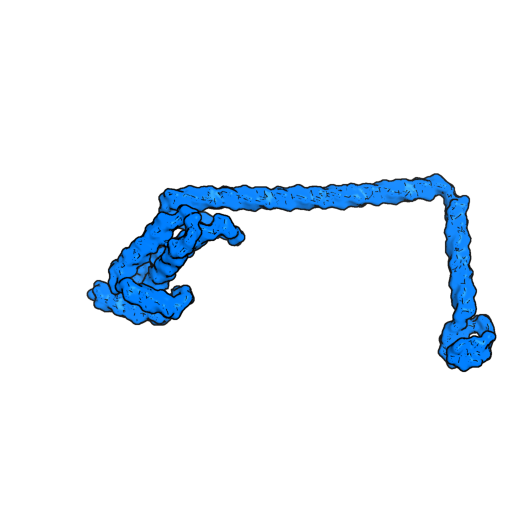 119 ASP A N 1
ATOM 958 C CA . ASP A 1 119 ? -2.865 7.961 3.030 1.00 95.44 119 ASP A CA 1
ATOM 959 C C . ASP A 1 119 ? -3.649 8.691 4.139 1.00 95.44 119 ASP A C 1
ATOM 961 O O . ASP A 1 119 ? -3.116 8.959 5.219 1.00 95.44 119 ASP A O 1
ATOM 965 N N . GLU A 1 120 ? -4.925 9.009 3.906 1.00 94.88 120 GLU A N 1
ATOM 966 C CA . GLU A 1 120 ? -5.795 9.651 4.900 1.00 94.88 120 GLU A CA 1
ATOM 967 C C . GLU A 1 120 ? -6.379 8.655 5.926 1.00 94.88 120 GLU A C 1
ATOM 969 O O . GLU A 1 120 ? -6.958 9.053 6.949 1.00 94.88 120 GLU A O 1
ATOM 974 N N . ILE A 1 121 ? -6.243 7.348 5.682 1.00 93.50 121 ILE A N 1
ATOM 975 C CA . ILE A 1 121 ? -6.747 6.289 6.559 1.00 93.50 121 ILE A CA 1
ATOM 976 C C . ILE A 1 121 ? -5.698 5.960 7.629 1.00 93.50 121 ILE A C 1
ATOM 978 O O . ILE A 1 121 ? -4.760 5.203 7.423 1.00 93.50 121 ILE A O 1
ATOM 982 N N . GLU A 1 122 ? -5.898 6.503 8.830 1.00 82.88 122 GLU A N 1
ATOM 983 C CA . GLU A 1 122 ? -4.960 6.341 9.956 1.00 82.88 122 GLU A CA 1
ATOM 984 C C . GLU A 1 122 ? -4.955 4.942 10.608 1.00 82.88 122 GLU A C 1
ATOM 986 O O . GLU A 1 122 ? -3.998 4.581 11.294 1.00 82.88 122 GLU A O 1
ATOM 991 N N . GLU A 1 123 ? -6.041 4.171 10.477 1.00 85.56 123 GLU A N 1
ATOM 992 C CA . GLU A 1 123 ? -6.214 2.879 11.156 1.00 85.56 123 GLU A CA 1
ATOM 993 C C . GLU A 1 123 ? -6.283 1.742 10.129 1.00 85.56 123 GLU A C 1
ATOM 995 O O . GLU A 1 123 ? -7.149 1.756 9.255 1.00 85.56 123 GLU A O 1
ATOM 1000 N N . TYR A 1 124 ? -5.423 0.729 10.290 1.00 84.25 124 TYR A N 1
ATOM 1001 C CA . TYR A 1 124 ? -5.542 -0.527 9.547 1.00 84.25 124 TYR A CA 1
ATOM 1002 C C . TYR A 1 124 ? -6.875 -1.215 9.873 1.00 84.25 124 TYR A C 1
ATOM 1004 O O . TYR A 1 124 ? -7.209 -1.425 11.045 1.00 84.25 124 TYR A O 1
ATOM 1012 N N . ASP A 1 125 ? -7.608 -1.603 8.834 1.00 89.62 125 ASP A N 1
ATOM 1013 C CA . ASP A 1 125 ? -8.812 -2.427 8.919 1.00 89.62 125 ASP A CA 1
ATOM 1014 C C . ASP A 1 125 ? -8.749 -3.479 7.793 1.00 89.62 125 ASP A C 1
ATOM 1016 O O . ASP A 1 125 ? -8.520 -3.103 6.643 1.00 89.62 125 ASP A O 1
ATOM 1020 N N . PRO A 1 126 ? -8.973 -4.778 8.080 1.00 90.88 126 PRO A N 1
ATOM 1021 C CA . PRO A 1 126 ? -8.945 -5.838 7.066 1.00 90.88 126 PRO A CA 1
ATOM 1022 C C . PRO A 1 126 ? -9.935 -5.645 5.911 1.00 90.88 126 PRO A C 1
ATOM 1024 O O . PRO A 1 126 ? -9.798 -6.262 4.864 1.00 90.88 126 PRO A O 1
ATOM 1027 N N . SER A 1 127 ? -10.964 -4.811 6.079 1.00 91.75 127 SER A N 1
ATOM 1028 C CA . SER A 1 127 ? -11.863 -4.452 4.975 1.00 91.75 127 SER A CA 1
ATOM 1029 C C . SER A 1 127 ? -11.189 -3.631 3.874 1.00 91.75 127 SER A C 1
ATOM 1031 O O . SER A 1 127 ? -11.776 -3.488 2.803 1.00 91.75 127 SER A O 1
ATOM 1033 N N . TYR A 1 128 ? -9.980 -3.118 4.119 1.00 94.94 128 TYR A N 1
ATOM 1034 C CA . TYR A 1 128 ? -9.195 -2.403 3.123 1.00 94.94 128 TYR A CA 1
ATOM 1035 C C . TYR A 1 128 ? -8.146 -3.268 2.407 1.00 94.94 128 TYR A C 1
ATOM 1037 O O . TYR A 1 128 ? -7.432 -2.732 1.567 1.00 94.94 128 TYR A O 1
ATOM 1045 N N . GLU A 1 129 ? -8.051 -4.572 2.706 1.00 92.31 129 GLU A N 1
ATOM 1046 C CA . GLU A 1 129 ? -6.986 -5.469 2.209 1.00 92.31 129 GLU A CA 1
ATOM 1047 C C . GLU A 1 129 ? -6.760 -5.345 0.693 1.00 92.31 129 GLU A C 1
ATOM 1049 O O . GLU A 1 129 ? -5.668 -4.986 0.259 1.00 92.31 129 GLU A O 1
ATOM 1054 N N . LYS A 1 130 ? -7.826 -5.481 -0.106 1.00 94.38 130 LYS A N 1
ATOM 1055 C CA . LYS A 1 130 ? -7.747 -5.362 -1.570 1.00 94.38 130 LYS A CA 1
ATOM 1056 C C . LYS A 1 130 ? -7.216 -4.020 -2.075 1.00 94.38 130 LYS A C 1
ATOM 1058 O O . LYS A 1 130 ? -6.662 -3.942 -3.169 1.00 94.38 130 LYS A O 1
ATOM 1063 N N . TYR A 1 131 ? -7.427 -2.945 -1.315 1.00 96.75 131 TYR A N 1
ATOM 1064 C CA . TYR A 1 131 ? -6.934 -1.617 -1.669 1.00 96.75 131 TYR A CA 1
ATOM 1065 C C . TYR A 1 131 ? -5.478 -1.445 -1.235 1.00 96.75 131 TYR A C 1
ATOM 1067 O O . TYR A 1 131 ? -4.752 -0.738 -1.922 1.00 96.75 131 TYR A O 1
ATOM 1075 N N . TYR A 1 132 ? -5.029 -2.110 -0.161 1.00 95.31 132 TYR A N 1
ATOM 1076 C CA . TYR A 1 132 ? -3.610 -2.157 0.210 1.00 95.31 132 TYR A CA 1
ATOM 1077 C C . TYR A 1 132 ? -2.766 -2.863 -0.858 1.00 95.31 132 TYR A C 1
ATOM 1079 O O . TYR A 1 132 ? -1.681 -2.385 -1.176 1.00 95.31 132 TYR A O 1
ATOM 1087 N N . GLU A 1 133 ? -3.273 -3.947 -1.451 1.00 95.25 133 GLU A N 1
ATOM 1088 C CA . GLU A 1 133 ? -2.605 -4.649 -2.559 1.00 95.25 133 GLU A CA 1
ATOM 1089 C C . GLU A 1 133 ? -2.379 -3.717 -3.763 1.00 95.25 133 GLU A C 1
ATOM 1091 O O . GLU A 1 133 ? -1.276 -3.638 -4.313 1.00 95.25 133 GLU A O 1
ATOM 1096 N N . VAL A 1 134 ? -3.412 -2.953 -4.141 1.00 97.56 134 VAL A N 1
ATOM 1097 C CA . VAL A 1 134 ? -3.338 -1.968 -5.233 1.00 97.56 134 VAL A CA 1
ATOM 1098 C C . VAL A 1 134 ? -2.435 -0.790 -4.857 1.00 97.56 134 VAL A C 1
ATOM 1100 O O . VAL A 1 134 ? -1.601 -0.389 -5.665 1.00 97.56 134 VAL A O 1
ATOM 1103 N N . ASP A 1 135 ? -2.571 -0.255 -3.642 1.00 97.25 135 ASP A N 1
ATOM 1104 C CA . ASP A 1 135 ? -1.776 0.861 -3.118 1.00 97.25 135 ASP A CA 1
ATOM 1105 C C . ASP A 1 135 ? -0.277 0.535 -3.110 1.00 97.25 135 ASP A C 1
ATOM 1107 O O . ASP A 1 135 ? 0.515 1.284 -3.684 1.00 97.25 135 ASP A O 1
ATOM 1111 N N . SER A 1 136 ? 0.117 -0.611 -2.544 1.00 95.12 136 SER A N 1
ATOM 1112 C CA . SER A 1 136 ? 1.519 -1.050 -2.500 1.00 95.12 136 SER A CA 1
ATOM 1113 C C . SER A 1 136 ? 2.096 -1.200 -3.910 1.00 95.12 136 SER A C 1
ATOM 1115 O O . SER A 1 136 ? 3.106 -0.576 -4.254 1.00 95.12 136 SER A O 1
ATOM 1117 N N . SER A 1 137 ? 1.398 -1.954 -4.768 1.00 96.69 137 SER A N 1
ATOM 1118 C CA . SER A 1 137 ? 1.826 -2.218 -6.145 1.00 96.69 137 SER A CA 1
ATOM 1119 C C . SER A 1 137 ? 1.974 -0.926 -6.957 1.00 96.69 137 SER A C 1
ATOM 1121 O O . SER A 1 137 ? 2.972 -0.726 -7.655 1.00 96.69 137 SER A O 1
ATOM 1123 N N . TYR A 1 138 ? 0.999 -0.020 -6.851 1.00 98.38 138 TYR A N 1
ATOM 1124 C CA . TYR A 1 138 ? 0.995 1.234 -7.599 1.00 98.38 138 TYR A CA 1
ATOM 1125 C C . TYR A 1 138 ? 2.053 2.218 -7.090 1.00 98.38 138 TYR A C 1
ATOM 1127 O O . TYR A 1 138 ? 2.722 2.854 -7.900 1.00 98.38 138 TYR A O 1
ATOM 1135 N N . ARG A 1 139 ? 2.291 2.307 -5.774 1.00 97.56 139 ARG A N 1
ATOM 1136 C CA . ARG A 1 139 ? 3.376 3.143 -5.228 1.00 97.56 139 ARG A CA 1
ATOM 1137 C C . ARG A 1 139 ? 4.736 2.728 -5.760 1.00 97.56 139 ARG A C 1
ATOM 1139 O O . ARG A 1 139 ? 5.516 3.594 -6.148 1.00 97.56 139 ARG A O 1
ATOM 1146 N N . TYR A 1 140 ? 5.018 1.428 -5.816 1.00 96.50 140 TYR A N 1
ATOM 1147 C CA . TYR A 1 140 ? 6.269 0.948 -6.396 1.00 96.50 140 TYR A CA 1
ATOM 1148 C C . TYR A 1 140 ? 6.388 1.302 -7.880 1.00 96.50 140 TYR A C 1
ATOM 1150 O O . TYR A 1 140 ? 7.447 1.764 -8.306 1.00 96.50 140 TYR A O 1
ATOM 1158 N N . LEU A 1 141 ? 5.306 1.179 -8.653 1.00 97.88 141 LEU A N 1
ATOM 1159 C CA . LEU A 1 141 ? 5.290 1.629 -10.045 1.00 97.88 141 LEU A CA 1
ATOM 1160 C C . LEU A 1 141 ? 5.600 3.133 -10.155 1.00 97.88 141 LEU A C 1
ATOM 1162 O O . LEU A 1 141 ? 6.449 3.525 -10.957 1.00 97.88 141 LEU A O 1
ATOM 1166 N N . THR A 1 142 ? 4.978 3.971 -9.326 1.00 97.94 142 THR A N 1
ATOM 1167 C CA . THR A 1 142 ? 5.224 5.421 -9.306 1.00 97.94 142 THR A CA 1
ATOM 1168 C C . THR A 1 142 ? 6.671 5.744 -8.934 1.00 97.94 142 THR A C 1
ATOM 1170 O O . THR A 1 142 ? 7.327 6.510 -9.638 1.00 97.94 142 THR A O 1
ATOM 1173 N N . TYR A 1 143 ? 7.233 5.109 -7.902 1.00 96.06 143 TYR A N 1
ATOM 1174 C CA . TYR A 1 143 ? 8.638 5.312 -7.527 1.00 96.06 143 TYR A CA 1
ATOM 1175 C C . TYR A 1 143 ? 9.615 4.856 -8.615 1.00 96.06 143 TYR A C 1
ATOM 1177 O O . TYR A 1 143 ? 10.670 5.472 -8.803 1.00 96.06 143 TYR A O 1
ATOM 1185 N N . ALA A 1 144 ? 9.273 3.803 -9.361 1.00 96.25 144 ALA A N 1
ATOM 1186 C CA . ALA A 1 144 ? 10.050 3.388 -10.518 1.00 96.25 144 ALA A CA 1
ATOM 1187 C C . ALA A 1 144 ? 10.037 4.462 -11.612 1.00 96.25 144 ALA A C 1
ATOM 1189 O O . ALA A 1 144 ? 11.094 4.822 -12.130 1.00 96.25 144 ALA A O 1
ATOM 1190 N N . GLN A 1 145 ? 8.863 5.014 -11.930 1.00 97.75 145 GLN A N 1
ATOM 1191 C CA . GLN A 1 145 ? 8.714 6.088 -12.915 1.00 97.75 145 GLN A CA 1
ATOM 1192 C C . GLN A 1 145 ? 9.472 7.356 -12.506 1.00 97.75 145 GLN A C 1
ATOM 1194 O O . GLN A 1 145 ? 10.167 7.939 -13.338 1.00 97.75 145 GLN A O 1
ATOM 1199 N N . GLU A 1 146 ? 9.400 7.757 -11.236 1.00 97.38 146 GLU A N 1
ATOM 1200 C CA . GLU A 1 146 ? 10.165 8.890 -10.701 1.00 97.38 146 GLU A CA 1
ATOM 1201 C C . GLU A 1 146 ? 11.676 8.656 -10.822 1.00 97.38 146 GLU A C 1
ATOM 1203 O O . GLU A 1 146 ? 12.407 9.521 -11.310 1.00 97.38 146 GLU A O 1
ATOM 1208 N N . SER A 1 147 ? 12.139 7.456 -10.463 1.00 95.81 147 SER A N 1
ATOM 1209 C CA . SER A 1 147 ? 13.554 7.081 -10.558 1.00 95.81 147 SER A CA 1
ATOM 1210 C C . SER A 1 147 ? 14.051 7.055 -12.007 1.00 95.81 147 SER A C 1
ATOM 1212 O O . SER A 1 147 ? 15.166 7.497 -12.286 1.00 95.81 147 SER A O 1
ATOM 1214 N N . LEU A 1 148 ? 13.218 6.601 -12.952 1.00 95.94 148 LEU A N 1
ATOM 1215 C CA . LEU A 1 148 ? 13.508 6.701 -14.386 1.00 95.94 148 LEU A CA 1
ATOM 1216 C C . LEU A 1 148 ? 13.539 8.151 -14.863 1.00 95.94 148 LEU A C 1
ATOM 1218 O O . LEU A 1 148 ? 14.397 8.502 -15.669 1.00 95.94 148 LEU A O 1
ATOM 1222 N N . GLY A 1 149 ? 12.647 9.000 -14.349 1.00 96.69 149 GLY A N 1
ATOM 1223 C CA . GLY A 1 149 ? 12.676 10.440 -14.589 1.00 96.69 149 GLY A CA 1
ATOM 1224 C C . GLY A 1 149 ? 14.036 11.036 -14.226 1.00 96.69 149 GLY A C 1
ATOM 1225 O O . GLY A 1 149 ? 14.678 11.657 -15.072 1.00 96.69 149 GLY A O 1
ATOM 1226 N N . TRP A 1 150 ? 14.530 10.753 -13.018 1.00 96.12 150 TRP A N 1
ATOM 1227 C CA . TRP A 1 150 ? 15.857 11.202 -12.581 1.00 96.12 150 TRP A CA 1
ATOM 1228 C C . TRP A 1 150 ? 16.993 10.610 -13.415 1.00 96.12 150 TRP A C 1
ATOM 1230 O O . TRP A 1 150 ? 17.951 11.319 -13.723 1.00 96.12 150 TRP A O 1
ATOM 1240 N N . TYR A 1 151 ? 16.893 9.344 -13.834 1.00 95.06 151 TYR A N 1
ATOM 1241 C CA . TYR A 1 151 ? 17.860 8.746 -14.754 1.00 95.06 151 TYR A CA 1
ATOM 1242 C C . TYR A 1 151 ? 17.930 9.527 -16.073 1.00 95.06 151 TYR A C 1
ATOM 1244 O O . TYR A 1 151 ? 19.018 9.951 -16.466 1.00 95.06 151 TYR A O 1
ATOM 1252 N N . TYR A 1 152 ? 16.794 9.793 -16.722 1.00 94.75 152 TYR A N 1
ATOM 1253 C CA . TYR A 1 152 ? 16.775 10.527 -17.989 1.00 94.75 152 TYR A CA 1
ATOM 1254 C C . TYR A 1 152 ? 17.242 11.978 -17.837 1.00 94.75 152 TYR A C 1
ATOM 1256 O O . TYR A 1 152 ? 18.051 12.435 -18.641 1.00 94.75 152 TYR A O 1
ATOM 1264 N N . GLU A 1 153 ? 16.828 12.685 -16.782 1.00 95.81 153 GLU A N 1
ATOM 1265 C CA . GLU A 1 153 ? 17.335 14.034 -16.485 1.00 95.81 153 GLU A CA 1
ATOM 1266 C C . GLU A 1 153 ? 18.859 14.039 -16.299 1.00 95.81 153 GLU A C 1
ATOM 1268 O O . GLU A 1 153 ? 19.559 14.941 -16.760 1.00 95.81 153 GLU A O 1
ATOM 1273 N N . SER A 1 154 ? 19.397 12.993 -15.672 1.00 94.31 154 SER A N 1
ATOM 1274 C CA . SER A 1 154 ? 20.828 12.850 -15.428 1.00 94.31 154 SER A CA 1
ATOM 1275 C C . SER A 1 154 ? 21.649 12.459 -16.671 1.00 94.31 154 SER A C 1
ATOM 1277 O O . SER A 1 154 ? 22.877 12.558 -16.635 1.00 94.31 154 SER A O 1
ATOM 1279 N N . LEU A 1 155 ? 21.014 12.037 -17.775 1.00 92.12 155 LEU A N 1
ATOM 1280 C CA . LEU A 1 155 ? 21.678 11.884 -19.080 1.00 92.12 155 LEU A CA 1
ATOM 1281 C C . LEU A 1 155 ? 21.971 13.243 -19.728 1.00 92.12 155 LEU A C 1
ATOM 1283 O O . LEU A 1 155 ? 22.998 13.393 -20.393 1.00 92.12 155 LEU A O 1
ATOM 1287 N N . ASP A 1 156 ? 21.098 14.224 -19.495 1.00 92.81 156 ASP A N 1
ATOM 1288 C CA . ASP A 1 156 ? 21.213 15.581 -20.033 1.00 92.81 156 ASP A CA 1
ATOM 1289 C C . ASP A 1 156 ? 22.067 16.513 -19.147 1.00 92.81 156 ASP A C 1
ATOM 1291 O O . ASP A 1 156 ? 22.511 17.571 -19.606 1.00 92.81 156 ASP A O 1
ATOM 1295 N N . ASP A 1 157 ? 22.334 16.136 -17.890 1.00 93.31 157 ASP A N 1
ATOM 129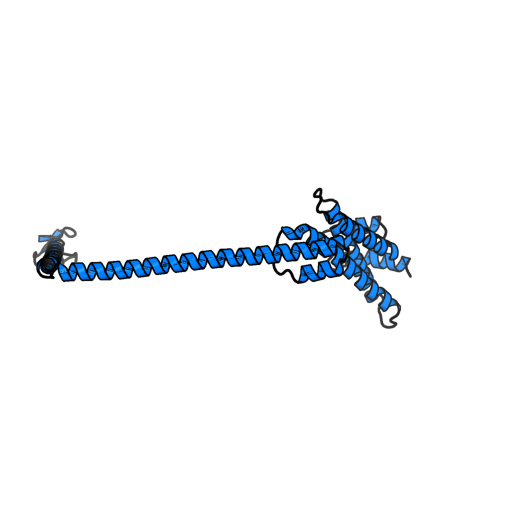6 C CA . ASP A 1 157 ? 23.177 16.902 -16.965 1.00 93.31 157 ASP A CA 1
ATOM 1297 C C . ASP A 1 157 ? 24.683 16.618 -17.175 1.00 93.31 157 ASP A C 1
ATOM 1299 O O . ASP A 1 157 ? 25.168 15.535 -16.830 1.00 93.31 157 ASP A O 1
ATOM 1303 N N . PRO A 1 158 ? 25.486 17.596 -17.652 1.00 88.75 158 PRO A N 1
ATOM 1304 C CA . PRO A 1 158 ? 26.924 17.417 -17.861 1.00 88.75 158 PRO A CA 1
ATOM 1305 C C . PRO A 1 158 ? 27.728 17.229 -16.564 1.00 88.75 158 PRO A C 1
ATOM 1307 O O . PRO A 1 158 ? 28.916 16.905 -16.633 1.00 88.75 158 PRO A O 1
ATOM 1310 N N . TYR A 1 159 ? 27.127 17.474 -15.397 1.00 92.44 159 TYR A N 1
ATOM 1311 C CA . TYR A 1 15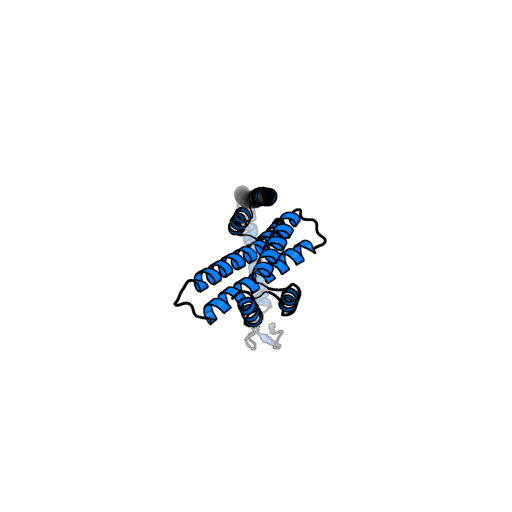9 ? 27.749 17.266 -14.089 1.00 92.44 159 TYR A CA 1
ATOM 1312 C C . TYR A 1 159 ? 27.353 15.939 -13.435 1.00 92.44 159 TYR A C 1
ATOM 1314 O O . TYR A 1 159 ? 27.947 15.581 -12.414 1.00 92.44 159 TYR A O 1
ATOM 1322 N N . SER A 1 160 ? 26.397 15.204 -14.009 1.00 92.69 160 SER A N 1
ATOM 1323 C CA . SER A 1 160 ? 26.007 13.897 -13.495 1.00 92.69 160 SER A CA 1
ATOM 1324 C C . SER A 1 160 ? 27.119 12.873 -13.719 1.00 92.69 160 SER A C 1
ATOM 1326 O O . SER A 1 160 ? 27.697 12.767 -14.805 1.00 92.69 160 SER A O 1
ATOM 1328 N N . SER A 1 161 ? 27.439 12.117 -12.669 1.00 94.00 161 SER A N 1
ATOM 1329 C CA . SER A 1 161 ? 28.409 11.034 -12.758 1.00 94.00 161 SER A CA 1
ATOM 1330 C C . SER A 1 161 ? 27.774 9.769 -13.326 1.00 94.00 161 SER A C 1
ATOM 1332 O O . SER A 1 161 ? 26.563 9.547 -13.282 1.00 94.00 161 SER A O 1
ATOM 1334 N N . GLU A 1 162 ? 28.636 8.892 -13.826 1.00 91.62 162 GLU A N 1
ATOM 1335 C CA . GLU A 1 162 ? 28.253 7.551 -14.239 1.00 91.62 162 GLU A CA 1
ATOM 1336 C C . GLU A 1 162 ? 27.586 6.766 -13.096 1.00 91.62 162 GLU A C 1
ATOM 1338 O O . GLU A 1 162 ? 26.553 6.134 -13.311 1.00 91.62 162 GLU A O 1
ATOM 1343 N N . ASP A 1 163 ? 28.124 6.884 -11.879 1.00 91.88 163 ASP A N 1
ATOM 1344 C CA . ASP A 1 163 ? 27.585 6.241 -10.677 1.00 91.88 163 ASP A CA 1
ATOM 1345 C C . ASP A 1 163 ? 26.175 6.740 -10.340 1.00 91.88 163 ASP A C 1
ATOM 1347 O O . ASP A 1 163 ? 25.307 5.937 -10.004 1.00 91.88 163 ASP A O 1
ATOM 1351 N N . THR A 1 164 ? 25.915 8.046 -10.475 1.00 92.69 164 THR A N 1
ATOM 1352 C CA . THR A 1 164 ? 24.584 8.633 -10.254 1.00 92.69 164 THR A CA 1
ATOM 1353 C C . THR A 1 164 ? 23.560 8.055 -11.230 1.00 92.69 164 THR A C 1
ATOM 1355 O O . THR A 1 164 ? 22.470 7.658 -10.821 1.00 92.69 164 THR A O 1
ATOM 1358 N N . ARG A 1 165 ? 23.923 7.938 -12.512 1.00 92.69 165 ARG A N 1
ATOM 1359 C CA . ARG A 1 165 ? 23.058 7.329 -13.534 1.00 92.69 165 ARG A CA 1
ATOM 1360 C C . ARG A 1 165 ? 22.754 5.871 -13.230 1.00 92.69 165 ARG A C 1
ATOM 1362 O O . ARG A 1 165 ? 21.595 5.464 -13.260 1.00 92.69 165 ARG A O 1
ATOM 1369 N N . THR A 1 166 ? 23.788 5.099 -12.903 1.00 93.44 166 THR A N 1
ATOM 1370 C CA . THR A 1 166 ? 23.633 3.692 -12.523 1.00 93.44 166 THR A CA 1
ATOM 1371 C C . THR A 1 166 ? 22.745 3.552 -11.292 1.00 93.44 166 THR A C 1
ATOM 1373 O O . THR A 1 166 ? 21.895 2.669 -11.256 1.00 93.44 166 THR A O 1
ATOM 1376 N N . TYR A 1 167 ? 22.898 4.435 -10.305 1.00 92.75 167 TYR A N 1
ATOM 1377 C CA . TYR A 1 167 ? 22.088 4.431 -9.092 1.00 92.75 167 TYR A CA 1
ATOM 1378 C C . TYR A 1 167 ? 20.601 4.668 -9.384 1.00 92.75 167 TYR A C 1
ATOM 1380 O O . TYR A 1 167 ? 19.762 3.899 -8.911 1.00 92.75 167 TYR A O 1
ATOM 1388 N N . TYR A 1 168 ? 20.258 5.681 -10.186 1.00 94.00 168 TYR A N 1
ATOM 1389 C CA . TYR A 1 168 ? 18.862 5.939 -10.553 1.00 94.00 168 TYR A CA 1
ATOM 1390 C C . TYR A 1 168 ? 18.253 4.785 -11.348 1.00 94.00 168 TYR A C 1
ATOM 1392 O O . TYR A 1 168 ? 17.139 4.358 -11.044 1.00 94.00 168 TYR A O 1
ATOM 1400 N N . LEU A 1 169 ? 19.001 4.221 -12.299 1.00 94.75 169 LEU A N 1
ATOM 1401 C CA . LEU A 1 169 ? 18.531 3.082 -13.082 1.00 94.75 169 LEU A CA 1
ATOM 1402 C C . LEU A 1 169 ? 18.363 1.817 -12.222 1.00 94.75 169 LEU A C 1
ATOM 1404 O O . LEU A 1 169 ? 17.343 1.145 -12.326 1.00 94.75 169 LEU A O 1
ATOM 1408 N N . ALA A 1 170 ? 19.303 1.520 -11.321 1.00 94.25 170 ALA A N 1
ATOM 1409 C CA . ALA A 1 170 ? 19.183 0.400 -10.384 1.00 94.25 170 ALA A CA 1
ATOM 1410 C C . ALA A 1 170 ? 17.974 0.562 -9.455 1.00 94.25 170 ALA A C 1
ATOM 1412 O O . ALA A 1 170 ? 17.241 -0.394 -9.214 1.00 94.25 170 ALA A O 1
ATOM 1413 N N . THR A 1 171 ? 17.735 1.785 -8.978 1.00 93.38 171 THR A N 1
ATOM 1414 C CA . THR A 1 171 ? 16.579 2.113 -8.134 1.00 93.38 171 THR A CA 1
ATOM 1415 C C . THR A 1 171 ? 15.267 1.916 -8.897 1.00 93.38 171 THR A C 1
ATOM 1417 O O . THR A 1 171 ? 14.340 1.297 -8.379 1.00 93.38 171 THR A O 1
ATOM 1420 N N . ALA A 1 172 ? 15.203 2.364 -10.153 1.00 95.06 172 ALA A N 1
ATOM 1421 C CA . ALA A 1 172 ? 14.052 2.140 -11.021 1.00 95.06 172 ALA A CA 1
ATOM 1422 C C . ALA A 1 172 ? 13.763 0.649 -11.254 1.00 95.06 172 ALA A C 1
ATOM 1424 O O . ALA A 1 172 ? 12.610 0.230 -11.152 1.00 95.06 172 ALA A O 1
ATOM 1425 N N . ILE A 1 173 ? 14.797 -0.152 -11.535 1.00 95.06 173 ILE A N 1
ATOM 1426 C CA . ILE A 1 173 ? 14.668 -1.605 -11.725 1.00 95.06 173 ILE A CA 1
ATOM 1427 C C . ILE A 1 173 ? 14.145 -2.259 -10.445 1.00 95.06 173 ILE A C 1
ATOM 1429 O O . ILE A 1 173 ? 13.182 -3.018 -10.506 1.00 95.06 173 ILE A O 1
ATOM 1433 N N . ALA A 1 174 ? 14.728 -1.930 -9.289 1.00 93.56 174 ALA A N 1
ATOM 1434 C CA . ALA A 1 174 ? 14.309 -2.475 -8.001 1.00 93.56 174 ALA A CA 1
ATOM 1435 C C . ALA A 1 174 ? 12.824 -2.193 -7.718 1.00 93.56 174 ALA A C 1
ATOM 1437 O O . ALA A 1 174 ? 12.078 -3.096 -7.346 1.00 93.56 174 ALA A O 1
ATOM 1438 N N . TYR A 1 175 ? 12.373 -0.958 -7.951 1.00 94.88 175 TYR A N 1
ATOM 1439 C CA . TYR A 1 175 ? 10.969 -0.601 -7.774 1.00 94.88 175 TYR A CA 1
ATOM 1440 C C . TYR A 1 175 ? 10.044 -1.258 -8.799 1.00 94.88 175 TYR A C 1
ATOM 1442 O O . TYR A 1 175 ? 8.959 -1.691 -8.423 1.00 94.88 175 TYR A O 1
ATOM 1450 N N . CYS A 1 176 ? 10.470 -1.417 -10.056 1.00 95.38 176 CYS A N 1
ATOM 1451 C CA . CYS A 1 176 ? 9.703 -2.197 -11.025 1.00 95.38 176 CYS A CA 1
ATOM 1452 C C . CYS A 1 176 ? 9.542 -3.650 -10.562 1.00 95.38 176 CYS A C 1
ATOM 1454 O O . CYS A 1 176 ? 8.439 -4.181 -10.593 1.00 95.38 176 CYS A O 1
ATOM 1456 N N . VAL A 1 177 ? 10.615 -4.297 -10.106 1.00 93.44 177 VAL A N 1
ATOM 1457 C CA . VAL A 1 177 ? 10.542 -5.692 -9.651 1.00 93.44 177 VAL A CA 1
ATOM 1458 C C . VAL A 1 177 ? 9.660 -5.826 -8.406 1.00 93.44 177 VAL A C 1
ATOM 1460 O O . VAL A 1 177 ? 8.848 -6.743 -8.352 1.00 93.44 177 VAL A O 1
ATOM 1463 N N . ASN A 1 178 ? 9.720 -4.880 -7.461 1.00 93.38 178 ASN A N 1
ATOM 1464 C CA . ASN A 1 178 ? 8.797 -4.857 -6.319 1.00 93.38 178 ASN A CA 1
ATOM 1465 C C . ASN A 1 178 ? 7.333 -4.687 -6.769 1.00 93.38 178 ASN A C 1
ATOM 1467 O O . ASN A 1 178 ? 6.467 -5.425 -6.309 1.00 93.38 178 ASN A O 1
ATOM 1471 N N . ALA A 1 179 ? 7.050 -3.763 -7.698 1.00 95.50 179 ALA A N 1
ATOM 1472 C CA . ALA A 1 179 ? 5.703 -3.573 -8.246 1.00 95.50 179 ALA A CA 1
ATOM 1473 C C . ALA A 1 179 ? 5.190 -4.835 -8.954 1.00 95.50 179 ALA A C 1
ATOM 1475 O O . ALA A 1 179 ? 4.017 -5.182 -8.834 1.00 95.50 179 ALA A O 1
ATOM 1476 N N . PHE A 1 180 ? 6.072 -5.520 -9.690 1.00 94.56 180 PHE A N 1
ATOM 1477 C CA . PHE A 1 180 ? 5.773 -6.790 -10.344 1.00 94.56 180 PHE A CA 1
ATOM 1478 C C . PHE A 1 180 ? 5.434 -7.862 -9.309 1.00 94.56 180 PHE A C 1
ATOM 1480 O O . PHE A 1 180 ? 4.394 -8.498 -9.420 1.00 94.56 180 PHE A O 1
ATOM 1487 N N . GLN A 1 181 ? 6.290 -8.038 -8.300 1.00 92.81 181 GLN A N 1
ATOM 1488 C CA . GLN A 1 181 ? 6.127 -9.059 -7.269 1.00 92.81 181 GLN A CA 1
ATOM 1489 C C . GLN A 1 181 ? 4.830 -8.874 -6.480 1.00 92.81 181 GLN A C 1
ATOM 1491 O O . GLN A 1 181 ? 4.111 -9.846 -6.268 1.00 92.81 181 GLN A O 1
ATOM 1496 N N . GLU A 1 182 ? 4.527 -7.645 -6.061 1.00 93.06 182 GLU A N 1
ATOM 1497 C CA . GLU A 1 182 ? 3.307 -7.315 -5.316 1.00 93.06 182 GLU A CA 1
ATOM 1498 C C . GLU A 1 182 ? 2.054 -7.594 -6.149 1.00 93.06 182 GLU A C 1
ATOM 1500 O O . GLU A 1 182 ? 1.164 -8.325 -5.711 1.00 93.06 182 GLU A O 1
ATOM 1505 N N . ALA A 1 183 ? 2.020 -7.093 -7.389 1.00 94.50 183 ALA A N 1
ATOM 1506 C CA . ALA A 1 183 ? 0.873 -7.285 -8.267 1.00 94.50 183 ALA A CA 1
ATOM 1507 C C . ALA A 1 183 ? 0.677 -8.761 -8.649 1.00 94.50 183 ALA A C 1
ATOM 1509 O O . ALA A 1 183 ? -0.449 -9.252 -8.625 1.00 94.50 183 ALA A O 1
ATOM 1510 N N . ASP A 1 184 ? 1.754 -9.482 -8.973 1.00 93.75 184 ASP A N 1
ATOM 1511 C CA . ASP A 1 184 ? 1.707 -10.905 -9.331 1.00 93.75 184 ASP A CA 1
ATOM 1512 C C . ASP A 1 184 ? 1.308 -11.785 -8.138 1.00 93.75 184 ASP A C 1
ATOM 1514 O O . ASP A 1 184 ? 0.506 -12.707 -8.292 1.00 93.75 184 ASP A O 1
ATOM 1518 N N . THR A 1 185 ? 1.792 -11.463 -6.933 1.00 92.06 185 THR A N 1
ATOM 1519 C CA . THR A 1 185 ? 1.405 -12.165 -5.700 1.00 92.06 185 THR A CA 1
ATOM 1520 C C . THR A 1 185 ? -0.078 -11.967 -5.406 1.00 92.06 185 THR A C 1
ATOM 1522 O O . THR A 1 185 ? -0.774 -12.949 -5.147 1.00 92.06 185 THR A O 1
ATOM 1525 N N . ALA A 1 186 ? -0.574 -10.728 -5.493 1.00 91.88 186 ALA A N 1
ATOM 1526 C CA . ALA A 1 186 ? -1.982 -10.414 -5.271 1.00 91.88 186 ALA A CA 1
ATOM 1527 C C . ALA A 1 186 ? -2.893 -11.077 -6.322 1.00 91.88 186 ALA A C 1
ATOM 1529 O O . ALA A 1 186 ? -3.897 -11.688 -5.971 1.00 91.88 186 ALA A O 1
ATOM 1530 N N . LEU A 1 187 ? -2.508 -11.056 -7.604 1.00 92.69 187 LEU A N 1
ATOM 1531 C CA . LEU A 1 187 ? -3.240 -11.739 -8.683 1.00 92.69 187 LEU A CA 1
ATOM 1532 C C . LEU A 1 187 ? -3.203 -13.268 -8.576 1.00 92.69 187 LEU A C 1
ATOM 1534 O O . LEU A 1 187 ? -4.103 -13.952 -9.068 1.00 92.69 187 LEU A O 1
ATOM 1538 N N . SER A 1 188 ? -2.149 -13.812 -7.973 1.00 89.81 188 SER A N 1
ATOM 1539 C CA . SER A 1 188 ? -1.996 -15.248 -7.740 1.00 89.81 188 SER A CA 1
ATOM 1540 C C . SER A 1 188 ? -2.758 -15.737 -6.510 1.00 89.81 188 SER A C 1
ATOM 1542 O O . SER A 1 188 ? -2.907 -16.957 -6.339 1.00 89.81 188 SER A O 1
ATOM 1544 N N . ASP A 1 189 ? -3.252 -14.831 -5.659 1.00 85.69 189 ASP A N 1
ATOM 1545 C CA . ASP A 1 189 ? -4.173 -15.208 -4.597 1.00 85.69 189 ASP A CA 1
ATOM 1546 C C . ASP A 1 189 ? -5.466 -15.759 -5.223 1.00 85.69 189 ASP A C 1
ATOM 1548 O O . ASP A 1 189 ? -6.003 -15.259 -6.208 1.00 85.69 189 ASP A O 1
ATOM 1552 N N . GLN A 1 190 ? -5.985 -16.852 -4.669 1.00 74.38 190 GLN A N 1
ATOM 1553 C CA . GLN A 1 190 ? -7.206 -17.493 -5.171 1.00 74.38 190 GLN A CA 1
ATOM 1554 C C . GLN A 1 190 ? -8.477 -16.739 -4.746 1.00 74.38 190 GLN A C 1
ATOM 1556 O O . GLN A 1 190 ? -9.593 -17.214 -4.992 1.00 74.38 190 GLN A O 1
ATOM 1561 N N . LEU A 1 191 ? -8.322 -15.602 -4.068 1.00 82.69 191 LEU A N 1
ATOM 1562 C CA . LEU A 1 191 ? -9.397 -14.728 -3.633 1.00 82.69 191 LEU A CA 1
ATOM 1563 C C . LEU A 1 191 ? -9.745 -13.736 -4.744 1.00 82.69 191 LEU A C 1
ATOM 1565 O O . LEU A 1 191 ? -8.949 -12.877 -5.087 1.00 82.69 191 LEU A O 1
ATOM 1569 N N . ILE A 1 192 ? -10.971 -13.835 -5.264 1.00 81.31 192 ILE A N 1
ATOM 1570 C CA . ILE A 1 192 ? -11.527 -12.806 -6.151 1.00 81.31 192 ILE A CA 1
ATOM 1571 C C . ILE A 1 192 ? -11.951 -11.623 -5.276 1.00 81.31 192 ILE A C 1
ATOM 1573 O O . ILE A 1 192 ? -12.847 -11.780 -4.436 1.00 81.31 192 ILE A O 1
ATOM 1577 N N . GLN A 1 193 ? -11.307 -10.472 -5.459 1.00 86.25 193 GLN A N 1
ATOM 1578 C CA . GLN A 1 193 ? -11.499 -9.262 -4.651 1.00 86.25 193 GLN A CA 1
ATOM 1579 C C . GLN A 1 193 ? -12.031 -8.064 -5.466 1.00 86.25 193 GLN A C 1
ATOM 1581 O O . GLN A 1 193 ? -12.323 -7.016 -4.883 1.00 86.25 193 GLN A O 1
ATOM 1586 N N . ASP A 1 194 ? -12.225 -8.217 -6.782 1.00 91.12 194 ASP A N 1
ATOM 1587 C CA . ASP A 1 194 ? -12.633 -7.158 -7.724 1.00 91.12 194 ASP A CA 1
ATOM 1588 C C . ASP A 1 194 ? -11.584 -6.028 -7.867 1.00 91.12 194 ASP A C 1
ATOM 1590 O O . ASP A 1 194 ? -11.919 -4.889 -8.199 1.00 91.12 194 ASP A O 1
ATOM 1594 N N . ASN A 1 195 ? -10.307 -6.315 -7.597 1.00 94.31 195 ASN A N 1
ATOM 1595 C CA . ASN A 1 195 ? -9.163 -5.417 -7.810 1.00 94.31 195 ASN A CA 1
ATOM 1596 C C . ASN A 1 195 ? -8.226 -5.886 -8.942 1.00 94.31 195 ASN A C 1
ATOM 1598 O O . ASN A 1 195 ? -7.263 -5.195 -9.281 1.00 94.31 195 ASN A O 1
ATOM 1602 N N . GLU A 1 196 ? -8.526 -7.022 -9.572 1.00 95.50 196 GLU A N 1
ATOM 1603 C CA . GLU A 1 196 ? -7.646 -7.723 -10.506 1.00 95.50 196 GLU A CA 1
ATOM 1604 C C . GLU A 1 196 ? -7.350 -6.870 -11.741 1.00 95.50 196 GLU A C 1
ATOM 1606 O O . GLU A 1 196 ? -6.211 -6.803 -12.184 1.00 95.50 196 GLU A O 1
ATOM 1611 N N . ALA A 1 197 ? -8.338 -6.129 -12.253 1.00 95.94 197 ALA A N 1
ATOM 1612 C CA . ALA A 1 197 ? -8.137 -5.249 -13.405 1.00 95.94 197 ALA A CA 1
ATOM 1613 C C . ALA A 1 197 ? -7.107 -4.135 -13.131 1.00 95.94 197 ALA A C 1
ATOM 1615 O O . ALA A 1 197 ? -6.332 -3.778 -14.022 1.00 95.94 197 ALA A O 1
ATOM 1616 N N . ALA A 1 198 ? -7.083 -3.591 -11.909 1.00 97.44 198 ALA A N 1
ATOM 1617 C CA . ALA A 1 198 ? -6.096 -2.592 -11.506 1.00 97.44 198 ALA A CA 1
ATOM 1618 C C . ALA A 1 198 ? -4.704 -3.222 -11.383 1.00 97.44 198 ALA A C 1
ATOM 1620 O O . ALA A 1 198 ? -3.735 -2.684 -11.920 1.00 97.44 198 ALA A O 1
ATOM 1621 N N . LEU A 1 199 ? -4.613 -4.393 -10.750 1.00 97.50 199 LEU A N 1
ATOM 1622 C CA . LEU A 1 199 ? -3.358 -5.131 -10.602 1.00 97.50 199 LEU A CA 1
ATOM 1623 C C . LEU A 1 199 ? -2.785 -5.571 -11.959 1.00 97.50 199 LEU A C 1
ATOM 1625 O O . LEU A 1 199 ? -1.599 -5.379 -12.207 1.00 97.50 199 LEU A O 1
ATOM 1629 N N . GLU A 1 200 ? -3.614 -6.061 -12.883 1.00 96.94 200 GLU A N 1
ATOM 1630 C CA . GLU A 1 200 ? -3.217 -6.394 -14.259 1.00 96.94 200 GLU A CA 1
ATOM 1631 C C . GLU A 1 200 ? -2.693 -5.161 -15.010 1.00 96.94 200 GLU A C 1
ATOM 1633 O O . GLU A 1 200 ? -1.699 -5.240 -15.738 1.00 96.94 200 GLU A O 1
ATOM 1638 N N . GLN A 1 201 ? -3.330 -3.999 -14.825 1.00 97.56 201 GLN A N 1
ATOM 1639 C CA . GLN A 1 201 ? -2.873 -2.749 -15.427 1.00 97.56 201 GLN A CA 1
ATOM 1640 C C . GLN A 1 201 ? -1.514 -2.314 -14.864 1.00 97.56 201 GLN A C 1
ATOM 1642 O O . GLN A 1 201 ? -0.662 -1.846 -15.626 1.00 97.56 201 GLN A O 1
ATOM 1647 N N . ILE A 1 202 ? -1.305 -2.451 -13.554 1.00 98.12 202 ILE A N 1
ATOM 1648 C CA . ILE A 1 202 ? -0.025 -2.164 -12.898 1.00 98.12 202 ILE A CA 1
ATOM 1649 C C . ILE A 1 202 ? 1.046 -3.125 -13.417 1.00 98.12 202 ILE A C 1
ATOM 1651 O O . ILE A 1 202 ? 2.089 -2.671 -13.881 1.00 98.12 202 ILE A O 1
ATOM 1655 N N . LEU A 1 203 ? 0.764 -4.429 -13.441 1.00 96.00 203 LEU A N 1
ATOM 1656 C CA . LEU A 1 203 ? 1.681 -5.462 -13.920 1.00 96.00 203 LEU A CA 1
ATOM 1657 C C . LEU A 1 203 ? 2.119 -5.200 -15.367 1.00 96.00 203 LEU A C 1
ATOM 1659 O O . LEU A 1 203 ? 3.313 -5.185 -15.667 1.00 96.00 203 LEU A O 1
ATOM 1663 N N . MET A 1 204 ? 1.165 -4.905 -16.253 1.00 97.25 204 MET A N 1
ATOM 1664 C CA . MET A 1 204 ? 1.440 -4.563 -17.648 1.00 97.25 204 MET A CA 1
ATOM 1665 C C . MET A 1 204 ? 2.303 -3.297 -17.770 1.00 97.25 204 MET A C 1
ATOM 1667 O O . MET A 1 204 ? 3.231 -3.256 -18.578 1.00 97.25 204 MET A O 1
ATOM 1671 N N . GLN A 1 205 ? 2.017 -2.245 -16.996 1.00 97.81 205 GLN A N 1
ATOM 1672 C CA . GLN A 1 205 ? 2.824 -1.019 -17.010 1.00 97.81 205 GLN A CA 1
ATOM 1673 C C . GLN A 1 205 ? 4.251 -1.276 -16.525 1.00 97.81 205 GLN A C 1
ATOM 1675 O O . GLN A 1 205 ? 5.202 -0.834 -17.168 1.00 97.81 205 GLN A O 1
ATOM 1680 N N . THR A 1 206 ? 4.405 -2.041 -15.451 1.00 97.25 206 THR A N 1
ATOM 1681 C CA . THR A 1 206 ? 5.700 -2.449 -14.907 1.00 97.25 206 THR A CA 1
ATOM 1682 C C . THR A 1 206 ? 6.516 -3.254 -15.921 1.00 97.25 206 THR A C 1
ATOM 1684 O O . THR A 1 206 ? 7.678 -2.936 -16.171 1.00 97.25 206 THR A O 1
ATOM 1687 N N . GLN A 1 207 ? 5.907 -4.244 -16.580 1.00 95.50 207 GLN A N 1
ATOM 1688 C CA . GLN A 1 207 ? 6.551 -5.027 -17.642 1.00 95.50 207 GLN A CA 1
ATOM 1689 C C . GLN A 1 207 ? 6.990 -4.147 -18.820 1.00 95.50 207 GLN A C 1
ATOM 1691 O O . GLN A 1 207 ? 8.093 -4.312 -19.350 1.00 95.50 207 GLN A O 1
ATOM 1696 N N . ASN A 1 208 ? 6.154 -3.181 -19.212 1.00 96.75 208 ASN A N 1
ATOM 1697 C CA . ASN A 1 208 ? 6.492 -2.226 -20.264 1.00 96.75 208 ASN A CA 1
ATOM 1698 C C . ASN A 1 208 ? 7.691 -1.349 -19.876 1.00 96.75 208 ASN A C 1
ATOM 1700 O O . ASN A 1 208 ? 8.552 -1.112 -20.723 1.00 96.75 208 ASN A O 1
ATOM 1704 N N . LEU A 1 209 ? 7.777 -0.896 -18.620 1.00 96.81 209 LEU A N 1
ATOM 1705 C CA . LEU A 1 209 ? 8.923 -0.123 -18.134 1.00 96.81 209 LEU A CA 1
ATOM 1706 C C . LEU A 1 209 ? 10.205 -0.953 -18.144 1.00 96.81 209 LEU A C 1
ATOM 1708 O O . LEU A 1 209 ? 11.190 -0.506 -18.724 1.00 96.81 209 LEU A O 1
ATOM 1712 N N . LEU A 1 210 ? 10.182 -2.168 -17.587 1.00 95.25 210 LEU A N 1
ATOM 1713 C CA . LEU A 1 210 ? 11.329 -3.087 -17.580 1.00 95.25 210 LEU A CA 1
ATOM 1714 C C . LEU A 1 210 ? 11.832 -3.376 -19.001 1.00 95.25 210 LEU A C 1
ATOM 1716 O O . LEU A 1 210 ? 13.028 -3.278 -19.277 1.00 95.25 210 LEU A O 1
ATOM 1720 N N . THR A 1 211 ? 10.905 -3.628 -19.928 1.00 95.25 211 THR A N 1
ATOM 1721 C CA . THR A 1 211 ? 11.226 -3.834 -21.346 1.00 95.25 211 THR A CA 1
ATOM 1722 C C . THR A 1 211 ? 11.843 -2.582 -21.973 1.00 95.25 211 THR A C 1
ATOM 1724 O O . THR A 1 211 ? 12.809 -2.680 -22.730 1.00 95.25 211 THR A O 1
ATOM 1727 N N . ALA A 1 212 ? 11.318 -1.392 -21.658 1.00 94.31 212 ALA A N 1
ATOM 1728 C CA . ALA A 1 212 ? 11.829 -0.126 -22.185 1.00 94.31 212 ALA A CA 1
ATOM 1729 C C . ALA A 1 212 ? 13.276 0.150 -21.753 1.00 94.31 212 ALA A C 1
ATOM 1731 O O . ALA A 1 212 ? 14.040 0.738 -22.518 1.00 94.31 212 ALA A O 1
ATOM 1732 N N . ILE A 1 213 ? 13.668 -0.321 -20.567 1.00 94.62 213 ILE A N 1
ATOM 1733 C CA . ILE A 1 213 ? 15.045 -0.255 -20.064 1.00 94.62 213 ILE A CA 1
ATOM 1734 C C . ILE A 1 213 ? 15.848 -1.538 -20.318 1.00 94.62 213 ILE A C 1
ATOM 1736 O O . ILE A 1 213 ? 16.847 -1.793 -19.655 1.00 94.62 213 ILE A O 1
ATOM 1740 N N . SER A 1 214 ? 15.454 -2.337 -21.313 1.00 95.31 214 SER A N 1
ATOM 1741 C CA . SER A 1 214 ? 16.211 -3.510 -21.775 1.00 95.31 214 SER A CA 1
ATOM 1742 C C . SER A 1 214 ? 16.504 -4.561 -20.693 1.00 95.31 214 SER A C 1
ATOM 1744 O O . SER A 1 214 ? 17.501 -5.283 -20.804 1.00 95.31 214 SER A O 1
ATOM 1746 N N . ILE A 1 215 ? 15.641 -4.666 -19.680 1.00 96.12 215 ILE A N 1
ATOM 1747 C CA . ILE A 1 215 ? 15.645 -5.763 -18.708 1.00 96.12 215 ILE A CA 1
ATOM 1748 C C . ILE A 1 215 ? 14.794 -6.907 -19.259 1.00 96.12 215 ILE A C 1
ATOM 1750 O O . ILE A 1 215 ? 13.666 -6.708 -19.711 1.00 96.12 215 ILE A O 1
ATOM 1754 N N . THR A 1 216 ? 15.359 -8.109 -19.257 1.00 93.81 216 THR A N 1
ATOM 1755 C CA . THR A 1 216 ? 14.720 -9.326 -19.771 1.00 93.81 216 THR A CA 1
ATOM 1756 C C . THR A 1 216 ? 13.888 -10.032 -18.703 1.00 93.81 216 THR A C 1
ATOM 1758 O O . THR A 1 216 ? 14.122 -9.857 -17.513 1.00 93.81 216 THR A O 1
ATOM 1761 N N . GLU A 1 217 ? 12.945 -10.883 -19.118 1.00 92.56 217 GLU A N 1
ATOM 1762 C CA . GLU A 1 217 ? 12.161 -11.717 -18.188 1.00 92.56 217 GLU A CA 1
ATOM 1763 C C . GLU A 1 217 ? 13.047 -12.632 -17.324 1.00 92.56 217 GLU A C 1
ATOM 1765 O O . GLU A 1 217 ? 12.754 -12.840 -16.150 1.00 92.56 217 GLU A O 1
ATOM 1770 N N . GLU A 1 218 ? 14.148 -13.148 -17.886 1.00 94.06 218 GLU A N 1
ATOM 1771 C CA . GLU A 1 218 ? 15.126 -13.959 -17.147 1.00 94.06 218 GLU A CA 1
ATOM 1772 C C . GLU A 1 218 ? 15.791 -13.135 -16.040 1.00 94.06 218 GLU A C 1
ATOM 1774 O O . GLU A 1 218 ? 15.813 -13.570 -14.896 1.00 94.06 218 GLU A O 1
ATOM 1779 N N . GLU A 1 219 ? 16.226 -11.909 -16.342 1.00 93.94 219 GLU A N 1
ATOM 1780 C CA . GLU A 1 219 ? 16.807 -11.000 -15.345 1.00 93.94 219 GLU A CA 1
ATOM 1781 C C . GLU A 1 219 ? 15.786 -10.572 -14.285 1.00 93.94 219 GLU A C 1
ATOM 1783 O O . GLU A 1 219 ? 16.144 -10.447 -13.120 1.00 93.94 219 GLU A O 1
ATOM 1788 N N . VAL A 1 220 ? 14.509 -10.383 -14.643 1.00 92.69 220 VAL A N 1
ATOM 1789 C CA . VAL A 1 220 ? 13.448 -10.138 -13.649 1.00 92.69 220 VAL A CA 1
ATOM 1790 C C . VAL A 1 220 ? 13.357 -11.308 -12.675 1.00 92.69 220 VAL A C 1
ATOM 1792 O O . VAL A 1 220 ? 13.321 -11.082 -11.468 1.00 92.69 220 VAL A O 1
ATOM 1795 N N . GLN A 1 221 ? 13.359 -12.547 -13.176 1.00 91.62 221 GLN A N 1
ATOM 1796 C CA . GLN A 1 221 ? 13.301 -13.731 -12.323 1.00 91.62 221 GLN A CA 1
ATOM 1797 C C . GLN A 1 221 ? 14.565 -13.892 -11.472 1.00 91.62 221 GLN A C 1
ATOM 1799 O O . GLN A 1 221 ? 14.462 -14.172 -10.282 1.00 91.62 221 GLN A O 1
ATOM 1804 N N . GLU A 1 222 ? 15.747 -13.678 -12.054 1.00 91.81 222 GLU A N 1
ATOM 1805 C CA . GLU A 1 222 ? 17.011 -13.705 -11.317 1.00 91.81 222 GLU A CA 1
ATOM 1806 C C . GLU A 1 222 ? 17.021 -12.671 -10.197 1.00 91.81 222 GLU A C 1
ATOM 1808 O O . GLU A 1 222 ? 17.486 -12.984 -9.104 1.00 91.81 222 GLU A O 1
ATOM 1813 N N . ILE A 1 223 ? 16.488 -11.468 -10.445 1.00 90.38 223 ILE A N 1
ATOM 1814 C CA . ILE A 1 223 ? 16.327 -10.459 -9.404 1.00 90.38 223 ILE A CA 1
ATOM 1815 C C . ILE A 1 223 ? 15.346 -10.980 -8.359 1.00 90.38 223 ILE A C 1
ATOM 1817 O O . ILE A 1 223 ? 15.741 -11.048 -7.212 1.00 90.38 223 ILE A O 1
ATOM 1821 N N . LEU A 1 224 ? 14.129 -11.415 -8.707 1.00 88.31 224 LEU A N 1
ATOM 1822 C CA . LEU A 1 224 ? 13.147 -11.943 -7.739 1.00 88.31 224 LEU A CA 1
ATOM 1823 C C . LEU A 1 224 ? 13.720 -13.044 -6.825 1.00 88.31 224 LEU A C 1
ATOM 1825 O O . LEU A 1 224 ? 13.425 -13.069 -5.629 1.00 88.31 224 LEU A O 1
ATOM 1829 N N . ASP A 1 225 ? 14.583 -13.9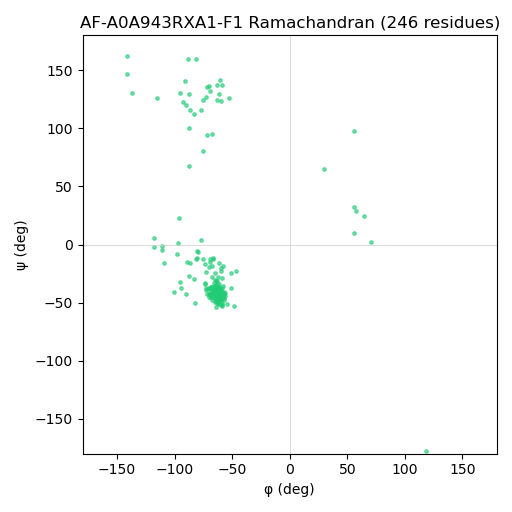08 -7.359 1.00 88.38 225 ASP A N 1
ATOM 1830 C CA . ASP A 1 225 ? 15.220 -15.004 -6.623 1.00 88.38 225 ASP A 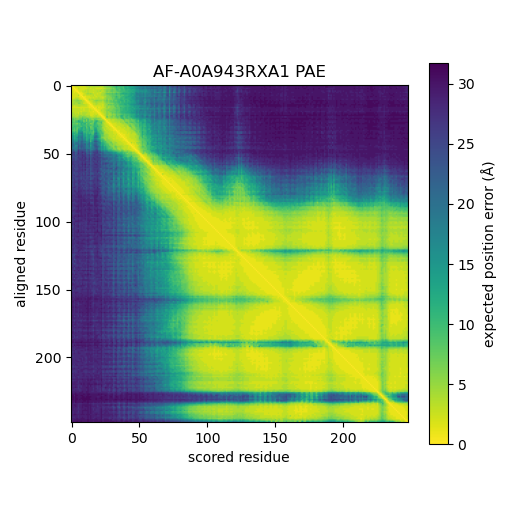CA 1
ATOM 1831 C C . ASP A 1 225 ? 16.254 -14.533 -5.567 1.00 88.38 225 ASP A C 1
ATOM 1833 O O . ASP A 1 225 ? 16.661 -15.331 -4.714 1.00 88.38 225 ASP A O 1
ATOM 1837 N N . LEU A 1 226 ? 16.674 -13.258 -5.572 1.00 82.50 226 LEU A N 1
ATOM 1838 C CA . LEU A 1 226 ? 17.623 -12.696 -4.595 1.00 82.50 226 LEU A CA 1
ATOM 1839 C C . LEU A 1 226 ? 17.010 -12.465 -3.197 1.00 82.50 226 LEU A C 1
ATOM 1841 O O . LEU A 1 226 ? 17.765 -12.374 -2.225 1.00 82.50 226 LEU A O 1
ATOM 1845 N N . GLY A 1 227 ? 15.678 -12.445 -3.054 1.00 70.94 227 GLY A N 1
ATOM 1846 C CA . GLY A 1 227 ? 14.978 -12.392 -1.760 1.00 70.94 227 GLY A CA 1
ATOM 1847 C C . GLY A 1 227 ? 14.085 -11.162 -1.522 1.00 70.94 227 GLY A C 1
ATOM 1848 O O . GLY A 1 227 ? 13.888 -10.329 -2.397 1.00 70.94 227 GLY A O 1
ATOM 1849 N N . GLU A 1 228 ? 13.482 -11.086 -0.326 1.00 62.03 228 GLU A N 1
ATOM 1850 C CA . GLU A 1 228 ? 12.345 -10.194 -0.025 1.00 62.03 228 GLU A CA 1
ATOM 1851 C C . GLU A 1 228 ? 12.698 -8.695 0.092 1.00 62.03 228 GLU A C 1
ATOM 1853 O O . GLU A 1 228 ? 13.520 -8.300 0.921 1.00 62.03 228 GLU A O 1
ATOM 1858 N N . TYR A 1 229 ? 11.961 -7.882 -0.680 1.00 54.94 229 TYR A N 1
ATOM 1859 C CA . TYR A 1 229 ? 11.853 -6.416 -0.667 1.00 54.94 229 TYR A CA 1
ATOM 1860 C C . TYR A 1 229 ? 13.167 -5.642 -0.813 1.00 54.94 229 TYR A C 1
ATOM 1862 O O . TYR A 1 229 ? 13.873 -5.344 0.155 1.00 54.94 229 TYR A O 1
ATOM 1870 N N . TYR A 1 230 ? 13.447 -5.209 -2.048 1.00 52.62 230 TYR A N 1
ATOM 1871 C CA . TYR A 1 230 ? 14.637 -4.428 -2.376 1.00 52.62 230 TYR A CA 1
ATOM 1872 C C . TYR A 1 230 ? 14.590 -3.041 -1.741 1.00 52.62 230 TYR A C 1
ATOM 1874 O O . TYR A 1 230 ? 14.073 -2.077 -2.307 1.00 52.62 230 TYR A O 1
ATOM 1882 N N . TYR A 1 231 ? 15.214 -2.921 -0.575 1.00 52.47 231 TYR A N 1
ATOM 1883 C CA . TYR A 1 231 ? 15.693 -1.648 -0.068 1.00 52.47 231 TYR A CA 1
ATOM 1884 C C . TYR A 1 231 ? 16.959 -1.282 -0.850 1.00 52.47 231 TYR A C 1
ATOM 1886 O O . TYR A 1 231 ? 18.051 -1.564 -0.377 1.00 52.47 231 TYR A O 1
ATOM 1894 N N . ILE A 1 232 ? 16.794 -0.739 -2.068 1.00 58.00 232 ILE A N 1
ATOM 1895 C CA . ILE A 1 232 ? 17.846 -0.167 -2.942 1.00 58.00 232 ILE A CA 1
ATOM 1896 C C . ILE A 1 232 ? 19.205 -0.859 -2.711 1.00 58.00 232 ILE A C 1
ATOM 1898 O O . ILE A 1 232 ? 20.128 -0.293 -2.123 1.00 58.00 232 ILE A O 1
ATOM 1902 N N . GLY A 1 233 ? 19.265 -2.149 -3.045 1.00 54.19 233 GLY A N 1
ATOM 1903 C CA . GLY A 1 233 ? 20.394 -3.012 -2.715 1.00 54.19 233 GLY A CA 1
ATOM 1904 C C . GLY A 1 233 ? 21.432 -3.002 -3.826 1.00 54.19 233 GLY A C 1
ATOM 1905 O O . GLY A 1 233 ? 21.081 -3.041 -5.005 1.00 54.19 233 GLY A O 1
ATOM 1906 N N . GLU A 1 234 ? 22.711 -2.997 -3.455 1.00 67.56 234 GLU A N 1
ATOM 1907 C CA . GLU A 1 234 ? 23.863 -3.169 -4.356 1.00 67.56 234 GLU A CA 1
ATOM 1908 C C . GLU A 1 234 ? 23.688 -4.342 -5.345 1.00 67.56 234 GLU A C 1
ATOM 1910 O O . GLU A 1 234 ? 24.276 -4.337 -6.424 1.00 67.56 234 GLU A O 1
ATOM 1915 N N . ASP A 1 235 ? 22.829 -5.306 -5.014 1.00 83.44 235 ASP A N 1
ATOM 1916 C CA . ASP A 1 235 ? 22.525 -6.501 -5.797 1.00 83.44 235 ASP A CA 1
ATOM 1917 C C . ASP A 1 235 ? 21.843 -6.222 -7.150 1.00 83.44 235 ASP A C 1
ATOM 1919 O O . ASP A 1 235 ? 21.983 -7.018 -8.077 1.00 83.44 235 ASP A O 1
ATOM 1923 N N . VAL A 1 236 ? 21.154 -5.081 -7.308 1.00 89.00 236 VAL A N 1
ATOM 1924 C CA . VAL A 1 236 ? 20.499 -4.698 -8.581 1.00 89.00 236 VAL A CA 1
ATOM 1925 C C . VAL A 1 236 ? 21.447 -3.908 -9.502 1.00 89.00 236 VAL A C 1
ATOM 1927 O O . VAL A 1 236 ? 21.225 -3.796 -10.710 1.00 89.00 236 VAL A O 1
ATOM 1930 N N . VAL A 1 237 ? 22.562 -3.398 -8.968 1.00 91.69 237 VAL A N 1
ATOM 1931 C CA . VAL A 1 237 ? 23.542 -2.585 -9.713 1.00 91.69 237 VAL A CA 1
ATOM 1932 C C . VAL A 1 237 ? 24.126 -3.307 -10.936 1.00 91.69 237 VAL A C 1
ATOM 1934 O O . VAL A 1 237 ? 24.221 -2.666 -11.985 1.00 91.69 237 VAL A O 1
ATOM 1937 N N . PRO A 1 238 ? 24.486 -4.608 -10.885 1.00 93.25 238 PRO A N 1
ATOM 1938 C CA . PRO A 1 238 ? 24.972 -5.323 -12.066 1.00 93.25 238 PRO A CA 1
ATOM 1939 C C . PRO A 1 238 ? 23.978 -5.296 -13.234 1.00 93.25 238 PRO A C 1
ATOM 1941 O O . PRO A 1 238 ? 24.381 -5.056 -14.372 1.00 93.25 238 PRO A O 1
ATOM 1944 N N . TYR A 1 239 ? 22.683 -5.460 -12.954 1.00 93.75 239 TYR A N 1
ATOM 1945 C CA . TYR A 1 239 ? 21.628 -5.409 -13.969 1.00 93.75 239 TYR A CA 1
ATOM 1946 C C . TYR A 1 239 ? 21.454 -3.999 -14.531 1.00 93.75 239 TYR A C 1
ATOM 1948 O O . TYR A 1 239 ? 21.272 -3.839 -15.733 1.00 93.75 239 TYR A O 1
ATOM 1956 N N . ALA A 1 240 ? 21.592 -2.964 -13.697 1.00 93.88 240 ALA A N 1
ATOM 1957 C CA . ALA A 1 240 ? 21.567 -1.577 -14.155 1.00 93.88 240 ALA A CA 1
ATOM 1958 C C . ALA A 1 240 ? 22.744 -1.240 -15.085 1.00 93.88 240 ALA A C 1
ATOM 1960 O O . ALA A 1 240 ? 22.557 -0.552 -16.087 1.00 93.88 240 ALA A O 1
ATOM 1961 N N . ILE A 1 241 ? 23.948 -1.746 -14.794 1.00 94.44 241 ILE A N 1
ATOM 1962 C CA . ILE A 1 241 ? 25.118 -1.579 -15.670 1.00 94.44 241 ILE A CA 1
ATOM 1963 C C . ILE A 1 241 ? 24.850 -2.239 -17.027 1.00 94.44 241 ILE A C 1
ATOM 1965 O O . ILE A 1 241 ? 25.011 -1.588 -18.058 1.00 94.44 241 ILE A O 1
ATOM 1969 N N . LEU A 1 242 ? 24.385 -3.494 -17.028 1.00 94.56 242 LEU A N 1
ATOM 1970 C CA . LEU A 1 242 ? 24.056 -4.230 -18.253 1.00 94.56 242 LEU A CA 1
ATOM 1971 C C . LEU A 1 242 ? 22.939 -3.555 -19.056 1.00 94.56 242 LEU A C 1
ATOM 1973 O O . LEU A 1 242 ? 23.049 -3.427 -20.272 1.00 94.56 242 LEU A O 1
ATOM 1977 N N . ALA A 1 243 ? 21.875 -3.107 -18.390 1.00 94.00 243 ALA A N 1
ATOM 1978 C CA . ALA A 1 243 ? 20.775 -2.381 -19.014 1.00 94.00 243 ALA A CA 1
ATOM 1979 C C . ALA A 1 243 ? 21.270 -1.098 -19.681 1.00 94.00 243 ALA A C 1
ATOM 1981 O O . ALA A 1 243 ? 20.973 -0.845 -20.846 1.00 94.00 243 ALA A O 1
ATOM 1982 N N . ARG A 1 244 ? 22.097 -0.317 -18.984 1.00 92.75 244 ARG A N 1
ATOM 1983 C CA . ARG A 1 244 ? 22.663 0.910 -19.537 1.00 92.75 244 ARG A CA 1
ATOM 1984 C C . ARG A 1 244 ? 23.553 0.642 -20.751 1.00 92.75 244 ARG A C 1
ATOM 1986 O O . ARG A 1 244 ? 23.406 1.335 -21.746 1.00 92.75 244 ARG A O 1
ATOM 1993 N N . GLU A 1 245 ? 24.402 -0.388 -20.710 1.00 92.19 245 GLU A N 1
ATOM 1994 C CA . GLU A 1 245 ? 25.209 -0.823 -21.867 1.00 92.19 245 GLU A CA 1
ATOM 1995 C C . GLU A 1 245 ? 24.361 -1.234 -23.086 1.00 92.19 245 GLU A C 1
ATOM 1997 O O . GLU A 1 245 ? 24.865 -1.241 -24.208 1.00 92.19 245 GLU A O 1
ATOM 2002 N N . ARG A 1 246 ? 23.090 -1.610 -22.883 1.00 93.06 246 ARG A N 1
ATOM 2003 C CA . ARG A 1 246 ? 22.146 -1.944 -23.963 1.00 93.06 246 ARG A CA 1
ATOM 2004 C C . ARG A 1 246 ? 21.395 -0.722 -24.502 1.00 93.06 246 ARG A C 1
ATOM 2006 O O . ARG A 1 246 ? 20.947 -0.769 -25.647 1.00 93.06 246 ARG A O 1
ATOM 2013 N N . ILE A 1 247 ? 21.210 0.317 -23.686 1.00 86.94 247 ILE A N 1
ATOM 2014 C CA . ILE A 1 247 ? 20.403 1.507 -24.010 1.00 86.94 247 ILE A CA 1
ATOM 2015 C C . ILE A 1 247 ? 21.261 2.644 -24.591 1.00 86.94 247 ILE A C 1
ATOM 2017 O O . ILE A 1 247 ? 20.786 3.354 -25.480 1.00 86.94 247 ILE A O 1
ATOM 2021 N N . GLU A 1 248 ? 22.483 2.832 -24.082 1.00 76.88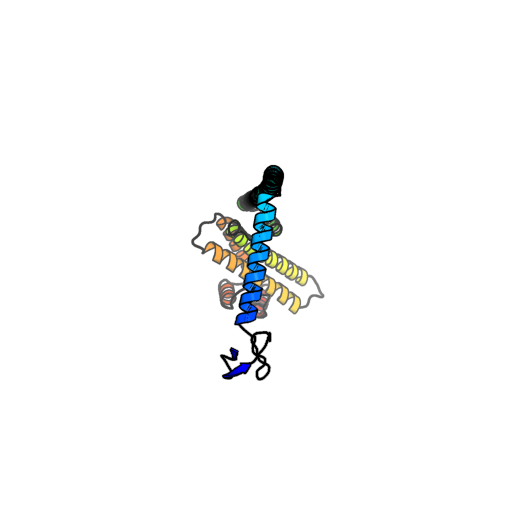 248 GLU A N 1
ATOM 2022 C CA . GLU A 1 248 ? 23.449 3.860 -24.517 1.00 76.88 248 GLU A CA 1
ATOM 2023 C C . GLU A 1 248 ? 24.297 3.407 -25.719 1.00 76.88 248 GLU A C 1
ATOM 2025 O O . GLU A 1 248 ? 24.504 4.241 -26.635 1.00 76.88 248 GLU A O 1
#